Protein AF-A0AAE3G3N9-F1 (afdb_monomer)

Secondary structure (DSSP, 8-state):
------------THHHHHHHHHHHHT---------SSHHHHHHHHHHHHHHHHHHHHHHHHHHHHHHHHHHHHHHHH-SSHHHHHHHHHHHHHHHHHHHHHHTS--HHHHHHHHHHHTTT---HHHHHHHHHHHHHHHHHHHSGGGHHHHHHHHHHHHHIIIIISS-HHHHHHHHHHHHHHHHHHHHTS--HHHHHHHHHHHHTT------------------------

Foldseek 3Di:
DDDDPPPPPCPDPVVVVVVVLLVVLPPDPPDDQDDPDLLSSLVSLLVVLVVLLVVLLVSQLVVLVVQLVVLVCQLPPPPDPLSVVSSVLSNVLSVVSNCVSVVDDRLSVVLVVQCVVCVVVDDPVRSVVSLVVSLVVLVVCLDPVVCVVLLVSLLVSLCCCCPVVVNNPVSVVSSVVSSVVSNSSSVSRRNSSNVSNVVVVVVVPDDPDDDPDPPDDDDDDDDDDDDDD

Sequence (229 aa):
MPGRVRCIRRWSLPARLLVAALALAAAPQSAGMEGTTLRGDFQAALERGERQARWWRGGWVTFHGANLALNVHQGTSSGSNADRFDGRVGAARSVIALAGVLATPSPYVDARALYNATEGEADTTALNSMAHSTAAVERARRAPRAQLAGLLVNAATGGLIGIIDDRPRDGAISFALGMAVNTVQTRTQPRSMSRLVDRSSTTVRVFPLYQPRLDSESAVHGVGIAMTW

Mean predicted aligned error: 12.87 Å

pLDDT: mean 74.57, std 18.28, range [30.86, 95.44]

Radius of gyration: 29.37 Å; Cα contacts (8 Å, |Δi|>4): 184; chains: 1; bounding box: 85×60×98 Å

Nearest PDB structures (foldseek):
  8d9p-assembly1_A  TM=4.192E-01  e=9.609E-02  synthetic construct
  6n63-assembly1_A-2  TM=3.630E-01  e=4.356E+00  Bacillus thermotolerans
  7zxy-assembly1_I  TM=2.025E-01  e=5.008E+00  Synechocystis sp. PCC 6803

Solvent-accessible surface area (backbone atoms only — not comparable to full-atom values): 13197 Å² total; per-residue (Å²): 133,86,81,80,78,75,77,77,77,71,77,57,69,65,66,62,52,50,54,54,53,52,59,67,73,60,65,81,83,80,70,82,86,89,37,99,42,73,65,46,38,48,51,52,24,44,53,51,25,45,54,41,40,51,52,48,48,52,51,50,45,52,53,26,50,52,48,23,54,55,16,48,49,34,35,71,70,46,95,46,72,66,49,22,49,54,10,48,55,43,24,55,52,22,51,54,52,34,49,54,60,68,76,53,78,61,64,44,57,59,51,47,54,56,48,54,74,43,73,72,66,63,48,74,66,56,51,49,51,53,38,51,55,42,18,49,53,46,50,53,63,56,33,73,76,55,46,48,64,54,49,52,55,24,48,51,53,12,46,49,39,18,66,76,65,75,30,51,72,58,7,52,49,51,23,52,52,41,50,50,51,50,50,50,57,45,70,63,50,54,51,36,38,40,53,50,54,55,46,60,62,52,64,75,73,70,81,92,81,80,79,84,83,81,80,87,73,89,78,89,75,84,89,79,90,82,89,81,137

Organism: NCBI:txid414046

Structure (mmCIF, N/CA/C/O backbone):
data_AF-A0AAE3G3N9-F1
#
_entry.id   AF-A0AAE3G3N9-F1
#
loop_
_atom_site.group_PDB
_atom_site.id
_atom_site.type_symbol
_atom_site.label_atom_id
_atom_site.label_alt_id
_atom_site.label_comp_id
_atom_site.label_asym_id
_atom_site.label_entity_id
_atom_site.label_seq_id
_atom_site.pdbx_PDB_ins_code
_atom_site.Cartn_x
_atom_site.Cartn_y
_atom_site.Cartn_z
_atom_site.occupancy
_atom_site.B_iso_or_equiv
_atom_site.auth_seq_id
_atom_site.auth_comp_id
_atom_site.auth_asym_id
_atom_site.auth_atom_id
_atom_site.pdbx_PDB_model_num
ATOM 1 N N . MET A 1 1 ? 42.123 -14.323 -36.055 1.00 39.16 1 MET A N 1
ATOM 2 C CA . MET A 1 1 ? 41.472 -14.820 -34.821 1.00 39.16 1 MET A CA 1
ATOM 3 C C . MET A 1 1 ? 40.740 -13.661 -34.158 1.00 39.16 1 MET A C 1
ATOM 5 O O . MET A 1 1 ? 41.420 -12.716 -33.778 1.00 39.16 1 MET A O 1
ATOM 9 N N . PRO A 1 2 ? 39.399 -13.654 -34.067 1.00 46.38 2 PRO A N 1
ATOM 10 C CA . PRO A 1 2 ? 38.689 -12.550 -33.438 1.00 46.38 2 PRO A CA 1
ATOM 11 C C . PRO A 1 2 ? 38.671 -12.729 -31.916 1.00 46.38 2 PRO A C 1
ATOM 13 O O . PRO A 1 2 ? 38.361 -13.803 -31.391 1.00 46.38 2 PRO A O 1
ATOM 16 N N . GLY A 1 3 ? 39.056 -11.661 -31.218 1.00 39.97 3 GLY A N 1
ATOM 17 C CA . GLY A 1 3 ? 39.117 -11.586 -29.766 1.00 39.97 3 GLY A CA 1
ATOM 18 C C . GLY A 1 3 ? 37.732 -11.720 -29.143 1.00 39.97 3 GLY A C 1
ATOM 19 O O . GLY A 1 3 ? 36.827 -10.934 -29.414 1.00 39.97 3 GLY A O 1
ATOM 20 N N . ARG A 1 4 ? 37.574 -12.720 -28.273 1.00 46.41 4 ARG A N 1
ATOM 21 C CA . ARG A 1 4 ? 36.404 -12.843 -27.402 1.00 46.41 4 ARG A CA 1
ATOM 22 C C . ARG A 1 4 ? 36.464 -11.719 -26.375 1.00 46.41 4 ARG A C 1
ATOM 24 O O . ARG A 1 4 ? 37.180 -11.829 -25.380 1.00 46.41 4 ARG A O 1
ATOM 31 N N . VAL A 1 5 ? 35.703 -10.653 -26.604 1.00 43.16 5 VAL A N 1
ATOM 32 C CA . VAL A 1 5 ? 35.405 -9.664 -25.569 1.00 43.16 5 VAL A CA 1
ATOM 33 C C . VAL A 1 5 ? 34.608 -10.395 -24.494 1.00 43.16 5 VAL A C 1
ATOM 35 O O . VAL A 1 5 ? 33.420 -10.674 -24.641 1.00 43.16 5 VAL A O 1
ATOM 38 N N . ARG A 1 6 ? 35.289 -10.790 -23.416 1.00 44.66 6 ARG A N 1
ATOM 39 C CA . ARG A 1 6 ? 34.625 -11.250 -22.200 1.00 44.66 6 ARG A CA 1
ATOM 40 C C . ARG A 1 6 ? 33.902 -10.036 -21.629 1.00 44.66 6 ARG A C 1
ATOM 42 O O . ARG A 1 6 ? 34.510 -9.234 -20.926 1.00 44.66 6 ARG A O 1
ATOM 49 N N . CYS A 1 7 ? 32.610 -9.904 -21.925 1.00 39.41 7 CYS A N 1
ATOM 50 C CA . CYS A 1 7 ? 31.707 -9.083 -21.132 1.00 39.41 7 CYS A CA 1
ATOM 51 C C . CYS A 1 7 ? 31.737 -9.641 -19.707 1.00 39.41 7 CYS A C 1
ATOM 53 O O . CYS A 1 7 ? 31.033 -10.596 -19.373 1.00 39.41 7 CYS A O 1
ATOM 55 N N . ILE A 1 8 ? 32.620 -9.084 -18.875 1.00 41.81 8 ILE A N 1
ATOM 56 C CA . ILE A 1 8 ? 32.600 -9.271 -17.431 1.00 41.81 8 ILE A CA 1
ATOM 57 C C . ILE A 1 8 ? 31.263 -8.701 -16.987 1.00 41.81 8 ILE A C 1
ATOM 59 O O . ILE A 1 8 ? 31.064 -7.495 -16.868 1.00 41.81 8 ILE A O 1
ATOM 63 N N . ARG A 1 9 ? 30.330 -9.632 -16.836 1.00 49.88 9 ARG A N 1
ATOM 64 C CA . ARG A 1 9 ? 28.970 -9.485 -16.360 1.00 49.88 9 ARG A CA 1
ATOM 65 C C . ARG A 1 9 ? 29.033 -8.846 -14.980 1.00 49.88 9 ARG A C 1
ATOM 67 O O . ARG A 1 9 ? 29.112 -9.538 -13.969 1.00 49.88 9 ARG A O 1
ATOM 74 N N . ARG A 1 10 ? 29.077 -7.515 -14.933 1.00 46.81 10 ARG A N 1
ATOM 75 C CA . ARG A 1 10 ? 28.883 -6.748 -13.708 1.00 46.81 10 ARG A CA 1
ATOM 76 C C . ARG A 1 10 ? 27.423 -6.947 -13.336 1.00 46.81 10 ARG A C 1
ATOM 78 O O . ARG A 1 10 ? 26.555 -6.232 -13.814 1.00 46.81 10 ARG A O 1
ATOM 85 N N . TRP A 1 11 ? 27.157 -7.971 -12.529 1.00 43.62 11 TRP A N 1
ATOM 86 C CA . TRP A 1 11 ? 25.936 -8.047 -11.739 1.00 43.62 11 TRP A CA 1
ATOM 87 C C . TRP A 1 11 ? 25.922 -6.766 -10.920 1.00 43.62 11 TRP A C 1
ATOM 89 O O . TRP A 1 11 ? 26.698 -6.613 -9.973 1.00 43.62 11 TRP A O 1
ATOM 99 N N . SER A 1 12 ? 25.170 -5.789 -11.405 1.00 46.31 12 SER A N 1
ATOM 100 C CA . SER A 1 12 ? 25.186 -4.453 -10.865 1.00 46.31 12 SER A CA 1
ATOM 101 C C . SER A 1 12 ? 24.726 -4.530 -9.407 1.00 46.31 12 SER A C 1
ATOM 103 O O . SER A 1 12 ? 23.865 -5.322 -9.013 1.00 46.31 12 SER A O 1
ATOM 105 N N . LEU A 1 13 ? 25.356 -3.696 -8.590 1.00 49.47 13 LEU A N 1
ATOM 106 C CA . LEU A 1 13 ? 25.052 -3.389 -7.194 1.00 49.47 13 LEU A CA 1
ATOM 107 C C . LEU A 1 13 ? 23.565 -3.490 -6.740 1.00 49.47 13 LEU A C 1
ATOM 109 O O . LEU A 1 13 ? 23.370 -3.884 -5.586 1.00 49.47 13 LEU A O 1
ATOM 113 N N . PRO A 1 14 ? 22.516 -3.236 -7.564 1.00 53.28 14 PRO A N 1
ATOM 114 C CA . PRO A 1 14 ? 21.107 -3.494 -7.237 1.00 53.28 14 PRO A CA 1
ATOM 115 C C . PRO A 1 14 ? 20.798 -4.853 -6.603 1.00 53.28 14 PRO A C 1
ATOM 117 O O . PRO A 1 14 ? 20.022 -4.897 -5.653 1.00 53.28 14 PRO A O 1
ATOM 120 N N . ALA A 1 15 ? 21.407 -5.957 -7.052 1.00 50.91 15 ALA A N 1
ATOM 121 C CA . ALA A 1 15 ? 21.076 -7.281 -6.507 1.00 50.91 15 ALA A CA 1
ATOM 122 C C . ALA A 1 15 ? 21.494 -7.444 -5.031 1.00 50.91 15 ALA A C 1
ATOM 124 O O . ALA A 1 15 ? 20.810 -8.108 -4.256 1.00 50.91 15 ALA A O 1
ATOM 125 N N . ARG A 1 16 ? 22.601 -6.809 -4.623 1.00 51.91 16 ARG A N 1
ATOM 126 C CA . ARG A 1 16 ? 23.124 -6.881 -3.247 1.00 51.91 16 ARG A CA 1
ATOM 127 C C . ARG A 1 16 ? 22.363 -5.952 -2.299 1.00 51.91 16 ARG A C 1
ATOM 129 O O . ARG A 1 16 ? 22.091 -6.332 -1.164 1.00 51.91 16 ARG A O 1
ATOM 136 N N . LEU A 1 17 ? 21.954 -4.779 -2.785 1.00 55.66 17 LEU A N 1
ATOM 137 C CA . LEU A 1 17 ? 21.102 -3.850 -2.036 1.00 55.66 17 LEU A CA 1
ATOM 138 C C . LEU A 1 17 ? 19.687 -4.405 -1.832 1.00 55.66 17 LEU A C 1
ATOM 140 O O . LEU A 1 17 ? 19.106 -4.221 -0.767 1.00 55.66 17 LEU A O 1
ATOM 144 N N . LEU A 1 18 ? 19.164 -5.145 -2.814 1.00 61.06 18 LEU A N 1
ATOM 145 C CA . LEU A 1 18 ? 17.873 -5.820 -2.716 1.00 61.06 18 LEU A CA 1
ATOM 146 C C . LEU A 1 18 ? 17.848 -6.853 -1.579 1.00 61.06 18 LEU A C 1
ATOM 148 O O . LEU A 1 18 ? 16.906 -6.869 -0.794 1.00 61.06 18 LEU A O 1
ATOM 152 N N . VAL A 1 19 ? 18.899 -7.671 -1.449 1.00 60.53 19 VAL A N 1
ATOM 153 C CA . VAL A 1 19 ? 19.025 -8.667 -0.367 1.00 60.53 19 VAL A CA 1
ATOM 154 C C . VAL A 1 19 ? 19.165 -7.993 1.004 1.00 60.53 19 VAL A C 1
ATOM 156 O O . VAL A 1 19 ? 18.529 -8.428 1.961 1.00 60.53 19 VAL A O 1
ATOM 159 N N . ALA A 1 20 ? 19.927 -6.899 1.100 1.00 57.25 20 ALA A N 1
ATOM 160 C CA . ALA A 1 20 ? 20.088 -6.158 2.354 1.00 57.25 20 ALA A CA 1
ATOM 161 C C . ALA A 1 20 ? 18.787 -5.454 2.796 1.00 57.25 20 ALA A C 1
ATOM 163 O O . ALA A 1 20 ? 18.421 -5.504 3.970 1.00 57.25 20 ALA A O 1
ATOM 164 N N . ALA A 1 21 ? 18.041 -4.862 1.857 1.00 59.81 21 ALA A N 1
ATOM 165 C CA . ALA A 1 21 ? 16.738 -4.248 2.127 1.00 59.81 21 ALA A CA 1
ATOM 166 C C . ALA A 1 21 ? 15.666 -5.292 2.499 1.00 59.81 21 ALA A C 1
ATOM 168 O O . ALA A 1 21 ? 14.849 -5.055 3.390 1.00 59.81 21 ALA A O 1
ATOM 169 N N . LEU A 1 22 ? 15.703 -6.471 1.865 1.00 60.34 22 LEU A N 1
ATOM 170 C CA . LEU A 1 22 ? 14.844 -7.611 2.199 1.00 60.34 22 LEU A CA 1
ATOM 171 C C . LEU A 1 22 ? 15.097 -8.141 3.615 1.00 60.34 22 LEU A C 1
ATOM 173 O O . LEU A 1 22 ? 14.141 -8.471 4.316 1.00 60.34 22 LEU A O 1
ATOM 177 N N . ALA A 1 23 ? 16.359 -8.189 4.048 1.00 56.88 23 ALA A N 1
ATOM 178 C CA . ALA A 1 23 ? 16.727 -8.643 5.387 1.00 56.88 23 ALA A CA 1
ATOM 179 C C . ALA A 1 23 ? 16.249 -7.679 6.489 1.00 56.88 23 ALA A C 1
ATOM 181 O O . ALA A 1 23 ? 15.804 -8.127 7.544 1.00 56.88 23 ALA A O 1
ATOM 182 N N . LEU A 1 24 ? 16.263 -6.364 6.234 1.00 54.03 24 LEU A N 1
ATOM 183 C CA . LEU A 1 24 ? 15.842 -5.358 7.216 1.00 54.03 24 LEU A CA 1
ATOM 184 C C . LEU A 1 24 ? 14.312 -5.265 7.369 1.00 54.03 24 LEU A C 1
ATOM 186 O O . LEU A 1 24 ? 13.809 -5.005 8.460 1.00 54.03 24 LEU A O 1
ATOM 190 N N . ALA A 1 25 ? 13.558 -5.523 6.296 1.00 54.28 25 ALA A N 1
ATOM 191 C CA . ALA A 1 25 ? 12.092 -5.514 6.314 1.00 54.28 25 ALA A CA 1
ATOM 192 C C . ALA A 1 25 ? 11.467 -6.776 6.948 1.00 54.28 25 ALA A C 1
ATOM 194 O O . ALA A 1 25 ? 10.272 -6.788 7.250 1.00 54.28 25 ALA A O 1
ATOM 195 N N . ALA A 1 26 ? 12.255 -7.839 7.139 1.00 49.25 26 ALA A N 1
ATOM 196 C CA . ALA A 1 26 ? 11.791 -9.134 7.634 1.00 49.25 26 ALA A CA 1
ATOM 197 C C . ALA A 1 26 ? 11.875 -9.301 9.161 1.00 49.25 26 ALA A C 1
ATOM 199 O O . ALA A 1 26 ? 11.481 -10.356 9.659 1.00 49.25 26 ALA A O 1
ATOM 200 N N . ALA A 1 27 ? 12.355 -8.299 9.910 1.00 46.72 27 ALA A N 1
ATOM 201 C CA . ALA A 1 27 ? 12.444 -8.395 11.365 1.00 46.72 27 ALA A CA 1
ATOM 202 C C . ALA A 1 27 ? 11.047 -8.664 11.972 1.00 46.72 27 ALA A C 1
ATOM 204 O O . ALA A 1 27 ? 10.140 -7.831 11.839 1.00 46.72 27 ALA A O 1
ATOM 205 N N . PRO A 1 28 ? 10.831 -9.825 12.621 1.00 44.81 28 PRO A N 1
ATOM 206 C CA . PRO A 1 28 ? 9.549 -10.146 13.216 1.00 44.81 28 PRO A CA 1
ATOM 207 C C . PRO A 1 28 ? 9.359 -9.264 14.448 1.00 44.81 28 PRO A C 1
ATOM 209 O O . PRO A 1 28 ? 9.928 -9.512 15.503 1.00 44.81 28 PRO A O 1
ATOM 212 N N . GLN A 1 29 ? 8.527 -8.230 14.335 1.00 53.66 29 GLN A N 1
ATOM 213 C CA . GLN A 1 29 ? 8.034 -7.516 15.512 1.00 53.66 29 GLN A CA 1
ATOM 214 C C . GLN A 1 29 ? 6.889 -8.322 16.130 1.00 53.66 29 GLN A C 1
ATOM 216 O O . GLN A 1 29 ? 5.706 -8.007 15.981 1.00 53.66 29 GLN A O 1
ATOM 221 N N . SER A 1 30 ? 7.245 -9.432 16.770 1.00 45.25 30 SER A N 1
ATOM 222 C CA . SER A 1 30 ? 6.368 -10.186 17.660 1.00 45.25 30 SER A CA 1
ATOM 223 C C . SER A 1 30 ? 6.312 -9.477 19.011 1.00 45.25 30 SER A C 1
ATOM 225 O O . SER A 1 30 ? 6.968 -9.879 19.961 1.00 45.25 30 SER A O 1
ATOM 227 N N . ALA A 1 31 ? 5.530 -8.402 19.086 1.00 50.41 31 ALA A N 1
ATOM 228 C CA . ALA A 1 31 ? 5.052 -7.889 20.364 1.00 50.41 31 ALA A CA 1
ATOM 229 C C . ALA A 1 31 ? 3.732 -8.602 20.689 1.00 50.41 31 ALA A C 1
ATOM 231 O O . ALA A 1 31 ? 2.781 -8.523 19.899 1.00 50.41 31 ALA A O 1
ATOM 232 N N . GLY A 1 32 ? 3.690 -9.319 21.815 1.00 51.28 32 GLY A N 1
ATOM 233 C CA . GLY A 1 32 ? 2.471 -9.924 22.351 1.00 51.28 32 GLY A CA 1
ATOM 234 C C . GLY A 1 32 ? 1.342 -8.893 22.444 1.00 51.28 32 GLY A C 1
ATOM 235 O O . GLY A 1 32 ? 1.583 -7.701 22.645 1.00 51.28 32 GLY A O 1
ATOM 236 N N . MET A 1 33 ? 0.102 -9.324 22.207 1.00 58.28 33 MET A N 1
ATOM 237 C CA . MET A 1 33 ? -1.053 -8.483 22.522 1.00 58.28 33 MET A CA 1
ATOM 238 C C . MET A 1 33 ? -1.421 -8.776 23.965 1.00 58.28 33 MET A C 1
ATOM 240 O O . MET A 1 33 ? -1.935 -9.854 24.235 1.00 58.28 33 MET A O 1
ATOM 244 N N . GLU A 1 34 ? -1.083 -7.859 24.860 1.00 56.41 34 GLU A N 1
ATOM 245 C CA . GLU A 1 34 ? -1.501 -7.899 26.257 1.00 56.41 34 GLU A CA 1
ATOM 246 C C . GLU A 1 34 ? -2.576 -6.832 26.451 1.00 56.41 34 GLU A C 1
ATOM 248 O O . GLU A 1 34 ? -2.290 -5.676 26.749 1.00 56.41 34 GLU A O 1
ATOM 253 N N . GLY A 1 35 ? -3.825 -7.212 26.199 1.00 58.88 35 GLY A N 1
ATOM 254 C CA . GLY A 1 35 ? -4.999 -6.510 26.686 1.00 58.88 35 GLY A CA 1
ATOM 255 C C . GLY A 1 35 ? -5.817 -7.483 27.526 1.00 58.88 35 GLY A C 1
ATOM 256 O O . GLY A 1 35 ? -6.150 -8.573 27.079 1.00 58.88 35 GLY A O 1
ATOM 257 N N . THR A 1 36 ? -6.153 -7.109 28.759 1.00 70.75 36 THR A N 1
ATOM 258 C CA . THR A 1 36 ? -7.095 -7.882 29.591 1.00 70.75 36 THR A CA 1
ATOM 259 C C . THR A 1 36 ? -8.554 -7.654 29.172 1.00 70.75 36 THR A C 1
ATOM 261 O O . THR A 1 36 ? -9.450 -8.347 29.643 1.00 70.75 36 THR A O 1
ATOM 264 N N . THR A 1 37 ? -8.806 -6.690 28.275 1.00 86.88 37 THR A N 1
ATOM 265 C CA . THR A 1 37 ? -10.135 -6.300 27.783 1.00 86.88 37 THR A CA 1
ATOM 266 C C . THR A 1 37 ? -10.142 -6.146 26.261 1.00 86.88 37 THR A C 1
ATOM 268 O O . THR A 1 37 ? -9.125 -5.786 25.665 1.00 86.88 37 THR A O 1
ATOM 271 N N . LEU A 1 38 ? -11.314 -6.323 25.631 1.00 88.12 38 LEU A N 1
ATOM 272 C CA . LEU A 1 38 ? -11.506 -6.117 24.185 1.00 88.12 38 LEU A CA 1
ATOM 273 C C . LEU A 1 38 ? -11.028 -4.732 23.722 1.00 88.12 38 LEU A C 1
ATOM 275 O O . LEU A 1 38 ? -10.402 -4.607 22.672 1.00 88.12 38 LEU A O 1
ATOM 279 N N . ARG A 1 39 ? -11.306 -3.688 24.513 1.00 91.75 39 ARG A N 1
ATOM 280 C CA . ARG A 1 39 ? -10.867 -2.319 24.220 1.00 91.75 39 ARG A CA 1
ATOM 281 C C . ARG A 1 39 ? -9.345 -2.206 24.236 1.00 91.75 39 ARG A C 1
ATOM 283 O O . ARG A 1 39 ? -8.783 -1.644 23.300 1.00 91.75 39 ARG A O 1
ATOM 290 N N . GLY A 1 40 ? -8.685 -2.762 25.253 1.00 91.50 40 GLY A N 1
ATOM 291 C CA . GLY A 1 40 ? -7.222 -2.774 25.335 1.00 91.50 40 GLY A CA 1
ATOM 292 C C . GLY A 1 40 ? -6.585 -3.536 24.170 1.00 91.50 40 GLY A C 1
ATOM 293 O O . GLY A 1 40 ? -5.664 -3.036 23.527 1.00 91.50 40 GLY A O 1
ATOM 294 N N . ASP A 1 41 ? -7.134 -4.700 23.826 1.00 91.44 41 ASP A N 1
ATOM 295 C CA . ASP A 1 41 ? -6.682 -5.497 22.684 1.00 91.44 41 ASP A CA 1
ATOM 296 C C . ASP A 1 41 ? -6.846 -4.759 21.347 1.00 91.44 41 ASP A C 1
ATOM 298 O O . ASP A 1 41 ? -5.929 -4.759 20.516 1.00 91.44 41 ASP A O 1
ATOM 302 N N . PHE A 1 42 ? -7.987 -4.091 21.153 1.00 92.81 42 PHE A N 1
ATOM 303 C C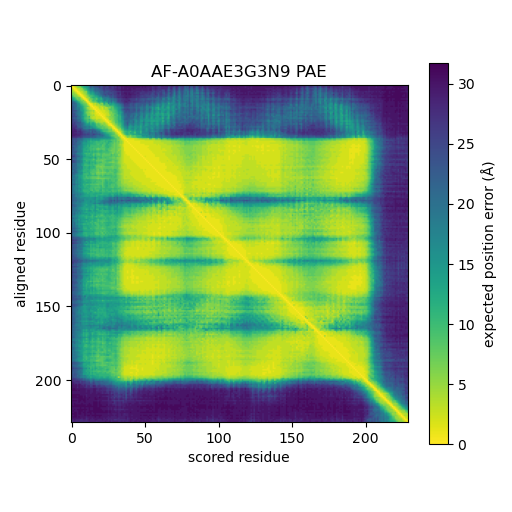A . PHE A 1 42 ? -8.254 -3.258 19.984 1.00 92.81 42 PHE A CA 1
ATOM 304 C C . PHE A 1 42 ? -7.269 -2.092 19.880 1.00 92.81 42 PHE A C 1
ATOM 306 O O . PHE A 1 42 ? -6.632 -1.925 18.839 1.00 92.81 42 PHE A O 1
ATOM 313 N N . GLN A 1 43 ? -7.089 -1.318 20.954 1.00 93.56 43 GLN A N 1
ATOM 314 C CA . GLN A 1 43 ? -6.150 -0.192 20.989 1.00 93.56 43 GLN A CA 1
ATOM 315 C C . GLN A 1 43 ? -4.719 -0.653 20.699 1.00 93.56 43 GLN A C 1
ATOM 317 O O . GLN A 1 43 ? -4.040 -0.081 19.846 1.00 93.56 43 GLN A O 1
ATOM 322 N N . ALA A 1 44 ? -4.282 -1.743 21.331 1.00 92.50 44 ALA A N 1
ATOM 323 C CA . ALA A 1 44 ? -2.957 -2.297 21.109 1.00 92.50 44 ALA A CA 1
ATOM 324 C C . ALA A 1 44 ? -2.781 -2.787 19.659 1.00 92.50 44 ALA A C 1
ATOM 326 O O . ALA A 1 44 ? -1.710 -2.626 19.062 1.00 92.50 44 ALA A O 1
ATOM 327 N N . ALA A 1 45 ? -3.812 -3.396 19.059 1.00 92.50 45 ALA A N 1
ATOM 328 C CA . ALA A 1 45 ? -3.795 -3.791 17.652 1.00 92.50 45 ALA A CA 1
ATOM 329 C C . ALA A 1 45 ? -3.738 -2.575 16.716 1.00 92.50 45 ALA A C 1
ATOM 331 O O . ALA A 1 45 ? -2.957 -2.590 15.761 1.00 92.50 45 ALA A O 1
ATOM 332 N N . LEU A 1 46 ? -4.501 -1.525 17.016 1.00 93.62 46 LEU A N 1
ATOM 333 C CA . LEU A 1 46 ? -4.532 -0.277 16.263 1.00 93.62 46 LEU A CA 1
ATOM 334 C C . LEU A 1 46 ? -3.162 0.411 16.281 1.00 93.62 46 LEU A C 1
ATOM 336 O O . LEU A 1 46 ? -2.584 0.656 15.225 1.00 93.62 46 LEU A O 1
ATOM 340 N N . GLU A 1 47 ? -2.576 0.607 17.460 1.00 93.50 47 GLU A N 1
ATOM 341 C CA . GLU A 1 47 ? -1.253 1.216 17.609 1.00 93.50 47 GLU A CA 1
ATOM 342 C C . GLU A 1 47 ? -0.140 0.419 16.920 1.00 93.50 47 GLU A C 1
ATOM 344 O O . GLU A 1 47 ? 0.720 0.983 16.233 1.00 93.50 47 GLU A O 1
ATOM 349 N N . ARG A 1 48 ? -0.135 -0.914 17.079 1.00 91.06 48 ARG A N 1
ATOM 350 C CA . ARG A 1 48 ? 0.812 -1.780 16.361 1.00 91.06 48 ARG A CA 1
ATOM 351 C C . ARG A 1 48 ? 0.626 -1.650 14.856 1.00 91.06 48 ARG A C 1
ATOM 353 O O . ARG A 1 48 ? 1.613 -1.569 14.130 1.00 91.06 48 ARG A O 1
ATOM 360 N N . GLY A 1 49 ? -0.624 -1.635 14.398 1.00 91.62 49 GLY A N 1
ATOM 361 C CA . GLY A 1 49 ? -0.991 -1.427 13.003 1.00 91.62 49 GLY A CA 1
ATOM 362 C C . GLY A 1 49 ? -0.440 -0.119 12.444 1.00 91.62 49 GLY A C 1
ATOM 363 O O . GLY A 1 49 ? 0.253 -0.133 11.429 1.00 91.62 49 GLY A O 1
ATOM 364 N N . GLU A 1 50 ? -0.655 0.998 13.138 1.00 92.94 50 GLU A N 1
ATOM 365 C CA . GLU A 1 50 ? -0.152 2.323 12.756 1.00 92.94 50 GLU A CA 1
ATOM 366 C C . GLU A 1 50 ? 1.376 2.374 12.702 1.00 92.94 50 GLU A C 1
ATOM 368 O O . GLU A 1 50 ? 1.954 2.880 11.735 1.00 92.94 50 GLU A O 1
ATOM 373 N N . ARG A 1 51 ? 2.056 1.840 13.727 1.00 91.81 51 ARG A N 1
ATOM 374 C CA . ARG A 1 51 ? 3.524 1.758 13.741 1.00 91.81 51 ARG A CA 1
ATOM 375 C C . ARG A 1 51 ? 4.031 0.922 12.571 1.00 91.81 51 ARG A C 1
ATOM 377 O O . ARG A 1 51 ? 4.905 1.377 11.835 1.00 91.81 51 ARG A O 1
ATOM 384 N N . GLN A 1 52 ? 3.460 -0.262 12.360 1.00 89.88 52 GLN A N 1
ATOM 385 C CA . GLN A 1 52 ? 3.861 -1.142 11.268 1.00 89.88 52 GLN A CA 1
ATOM 386 C C . GLN A 1 52 ? 3.578 -0.506 9.900 1.00 89.88 52 GLN A C 1
ATOM 388 O O . GLN A 1 52 ? 4.409 -0.612 9.006 1.00 89.88 52 GLN A O 1
ATOM 393 N N . ALA A 1 53 ? 2.453 0.195 9.734 1.00 90.81 53 ALA A N 1
ATOM 394 C CA . ALA A 1 53 ? 2.106 0.886 8.494 1.00 90.81 53 ALA A CA 1
ATOM 395 C C . ALA A 1 53 ? 3.089 2.013 8.162 1.00 90.81 53 ALA A C 1
ATOM 397 O O . ALA A 1 53 ? 3.489 2.143 7.004 1.00 90.81 53 ALA A O 1
ATOM 398 N N . ARG A 1 54 ? 3.522 2.791 9.165 1.00 90.56 54 ARG A N 1
ATOM 399 C CA . ARG A 1 54 ? 4.545 3.833 8.986 1.00 90.56 54 ARG A CA 1
ATOM 400 C C . ARG A 1 54 ? 5.879 3.243 8.545 1.00 90.56 54 ARG A C 1
ATOM 402 O O . ARG A 1 54 ? 6.431 3.699 7.548 1.00 90.56 54 ARG A O 1
ATOM 409 N N . TRP A 1 55 ? 6.356 2.207 9.233 1.00 89.38 55 TRP A N 1
ATOM 410 C CA . TRP A 1 55 ? 7.606 1.535 8.871 1.00 89.38 55 TRP A CA 1
ATOM 411 C C . TRP A 1 55 ? 7.540 0.881 7.497 1.00 89.38 55 TRP A C 1
ATOM 413 O O . TRP A 1 55 ? 8.451 1.051 6.694 1.00 89.38 55 TRP A O 1
ATOM 423 N N . TRP A 1 56 ? 6.444 0.184 7.201 1.00 90.31 56 TRP A N 1
ATOM 424 C CA . TRP A 1 56 ? 6.225 -0.442 5.903 1.00 90.31 56 TRP A CA 1
ATOM 425 C C . TRP A 1 56 ? 6.238 0.602 4.781 1.00 90.31 56 TRP A C 1
ATOM 427 O O . TRP A 1 56 ? 6.994 0.460 3.823 1.00 90.31 56 TRP A O 1
ATOM 437 N N . ARG A 1 57 ? 5.469 1.693 4.918 1.00 90.56 57 ARG A N 1
ATOM 438 C CA . ARG A 1 57 ? 5.425 2.763 3.910 1.00 90.56 57 ARG A CA 1
ATOM 439 C C . ARG A 1 57 ? 6.789 3.428 3.753 1.00 90.56 57 ARG A C 1
ATOM 441 O O . ARG A 1 57 ? 7.252 3.565 2.628 1.00 90.56 57 ARG A O 1
ATOM 448 N N . GLY A 1 58 ? 7.432 3.807 4.858 1.00 89.81 58 GLY A N 1
ATOM 449 C CA . GLY A 1 58 ? 8.756 4.429 4.840 1.00 89.81 58 GLY A CA 1
ATOM 450 C C . GLY A 1 58 ? 9.803 3.536 4.175 1.00 89.81 58 GLY A C 1
ATOM 451 O O . GLY A 1 58 ? 10.544 4.000 3.317 1.00 89.81 58 GLY A O 1
ATOM 452 N N . GLY A 1 59 ? 9.805 2.238 4.489 1.00 88.31 59 GLY A N 1
ATOM 453 C CA . GLY A 1 59 ? 10.702 1.261 3.872 1.00 88.31 59 GLY A CA 1
ATOM 454 C C . GLY A 1 59 ? 10.521 1.168 2.356 1.00 88.31 59 GLY A C 1
ATOM 455 O O . GLY A 1 59 ? 11.497 1.274 1.614 1.00 88.31 59 GLY A O 1
ATOM 456 N N . TRP A 1 60 ? 9.278 1.037 1.882 1.00 89.19 60 TRP A N 1
ATOM 457 C CA . TRP A 1 60 ? 8.999 0.938 0.445 1.00 89.19 60 TRP A CA 1
ATOM 458 C C . TRP A 1 60 ? 9.220 2.254 -0.307 1.00 89.19 60 TRP A C 1
ATOM 460 O O . TRP A 1 60 ? 9.752 2.228 -1.415 1.00 89.19 60 TRP A O 1
ATOM 470 N N . VAL A 1 61 ? 8.893 3.404 0.293 1.00 91.69 61 VAL A N 1
ATOM 471 C CA . VAL A 1 61 ? 9.209 4.728 -0.271 1.00 91.69 61 VAL A CA 1
ATOM 472 C C . VAL A 1 61 ? 10.716 4.889 -0.440 1.00 91.69 61 VAL A C 1
ATOM 474 O O . VAL A 1 61 ? 11.170 5.215 -1.534 1.00 91.69 61 VAL A O 1
ATOM 477 N N . THR A 1 62 ? 11.497 4.604 0.603 1.00 89.62 62 THR A N 1
ATOM 478 C CA . THR A 1 62 ? 12.960 4.693 0.548 1.00 89.62 62 THR A CA 1
ATOM 479 C C . THR A 1 62 ? 13.534 3.740 -0.497 1.00 89.62 62 THR A C 1
ATOM 481 O O . THR A 1 62 ? 14.369 4.145 -1.303 1.00 89.62 62 THR A O 1
ATOM 484 N N . PHE A 1 63 ? 13.053 2.495 -0.547 1.00 87.88 63 PHE A N 1
ATOM 485 C CA . PHE A 1 63 ? 13.495 1.510 -1.534 1.00 87.88 63 PHE A CA 1
ATOM 486 C C . PHE A 1 63 ? 13.216 1.961 -2.976 1.00 87.88 63 PHE A C 1
ATOM 488 O O . PHE A 1 63 ? 14.113 1.923 -3.823 1.00 87.88 63 PHE A O 1
ATOM 495 N N . HIS A 1 64 ? 11.994 2.402 -3.285 1.00 87.31 64 HIS A N 1
ATOM 496 C CA . HIS A 1 64 ? 11.654 2.852 -4.637 1.00 87.31 64 HIS A CA 1
ATOM 497 C C . HIS A 1 64 ? 12.311 4.191 -4.990 1.00 87.31 64 HIS A C 1
ATOM 499 O O . HIS A 1 64 ? 12.747 4.358 -6.127 1.00 87.31 64 HIS A O 1
ATOM 505 N N . GLY A 1 65 ? 12.461 5.104 -4.028 1.00 88.44 65 GLY A N 1
ATOM 506 C CA . GLY A 1 65 ? 13.173 6.370 -4.206 1.00 88.44 65 GLY A CA 1
ATOM 507 C C . GLY A 1 65 ? 14.657 6.172 -4.518 1.00 88.44 65 GLY A C 1
ATOM 508 O O . GLY A 1 65 ? 15.170 6.755 -5.472 1.00 88.44 65 GLY A O 1
ATOM 509 N N . ALA A 1 66 ? 15.336 5.279 -3.792 1.00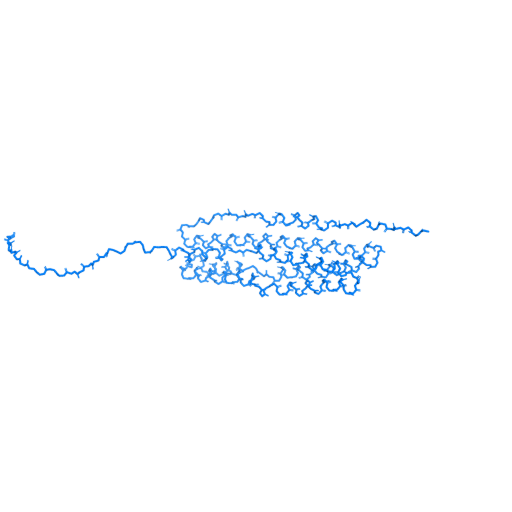 87.38 66 ALA A N 1
ATOM 510 C CA . ALA A 1 66 ? 16.726 4.928 -4.074 1.00 87.38 66 ALA A CA 1
ATOM 511 C C . ALA A 1 66 ? 16.880 4.287 -5.464 1.00 87.38 66 ALA A C 1
ATOM 513 O O . ALA A 1 66 ? 17.760 4.675 -6.233 1.00 87.38 66 ALA A O 1
ATOM 514 N N . ASN A 1 67 ? 15.991 3.352 -5.825 1.00 84.69 67 ASN A N 1
ATOM 515 C CA . ASN A 1 67 ? 15.989 2.755 -7.163 1.00 84.69 67 ASN A CA 1
ATOM 516 C C . ASN A 1 67 ? 15.726 3.793 -8.261 1.00 84.69 67 ASN A C 1
ATOM 518 O O . ASN A 1 67 ? 16.358 3.739 -9.311 1.00 84.69 67 ASN A O 1
ATOM 522 N N . LEU A 1 68 ? 14.815 4.745 -8.039 1.00 87.62 68 LEU A N 1
ATOM 523 C CA . LEU A 1 68 ? 14.569 5.843 -8.974 1.00 87.62 68 LEU A CA 1
ATOM 524 C C . LEU A 1 68 ? 15.839 6.668 -9.206 1.00 87.62 68 LEU A C 1
ATOM 526 O O . LEU A 1 68 ? 16.224 6.860 -10.356 1.00 87.62 68 LEU A O 1
ATOM 530 N N . ALA A 1 69 ? 16.515 7.099 -8.137 1.00 85.62 69 ALA A N 1
ATOM 531 C CA . ALA A 1 69 ? 17.743 7.886 -8.238 1.00 85.62 69 ALA A CA 1
ATOM 532 C C . ALA A 1 69 ? 18.845 7.143 -9.015 1.00 85.62 69 ALA A C 1
ATOM 534 O O . ALA A 1 69 ? 19.458 7.708 -9.923 1.00 85.62 69 ALA A O 1
ATOM 535 N N . LEU A 1 70 ? 19.046 5.853 -8.719 1.00 84.25 70 LEU A N 1
ATOM 536 C CA . LEU A 1 70 ? 20.017 5.008 -9.425 1.00 84.25 70 LEU A CA 1
ATOM 537 C C . LEU A 1 70 ? 19.680 4.833 -10.912 1.00 84.25 70 LEU A C 1
ATOM 539 O O . LEU A 1 70 ? 20.583 4.835 -11.750 1.00 84.25 70 LEU A O 1
ATOM 543 N N . ASN A 1 71 ? 18.400 4.672 -11.245 1.00 80.75 71 ASN A N 1
ATOM 544 C CA . ASN A 1 71 ? 17.946 4.474 -12.620 1.00 80.75 71 ASN A CA 1
ATOM 545 C C . ASN A 1 71 ? 18.003 5.771 -13.440 1.00 80.75 71 ASN A C 1
ATOM 547 O O . ASN A 1 71 ? 18.427 5.743 -14.592 1.00 80.75 71 ASN A O 1
ATOM 551 N N . VAL A 1 72 ? 17.670 6.920 -12.840 1.00 84.75 72 VAL A N 1
ATOM 552 C CA . VAL A 1 72 ? 17.841 8.240 -13.472 1.00 84.75 72 VAL A CA 1
ATOM 553 C C . VAL A 1 72 ? 19.316 8.515 -13.755 1.00 84.75 72 VAL A C 1
ATOM 555 O O . VAL A 1 72 ? 19.647 8.928 -14.863 1.00 84.75 72 VAL A O 1
ATOM 558 N N . HIS A 1 73 ? 20.205 8.229 -12.798 1.00 82.69 73 HIS A N 1
ATOM 559 C CA . HIS A 1 73 ? 21.647 8.392 -12.991 1.00 82.69 73 HIS A CA 1
ATOM 560 C C . HIS A 1 73 ? 22.177 7.515 -14.136 1.00 82.69 73 HIS A C 1
ATOM 562 O O . HIS A 1 73 ? 22.892 7.995 -15.012 1.00 82.69 73 HIS A O 1
ATOM 568 N N . GLN A 1 74 ? 21.771 6.243 -14.192 1.00 77.44 74 GLN A N 1
ATOM 569 C CA . GLN A 1 74 ? 22.124 5.361 -15.311 1.00 77.44 74 GLN A CA 1
ATOM 570 C C . GLN A 1 74 ? 21.539 5.850 -16.644 1.00 77.44 74 GLN A C 1
ATOM 572 O O . GLN A 1 74 ? 22.225 5.812 -17.663 1.00 77.44 74 GLN A O 1
ATOM 577 N N . GLY A 1 75 ? 20.311 6.373 -16.638 1.00 75.69 75 GLY A N 1
ATOM 578 C CA . GLY A 1 75 ? 19.635 6.907 -17.820 1.00 75.69 75 GLY A CA 1
ATOM 579 C C . GLY A 1 75 ? 20.320 8.127 -18.449 1.00 75.69 75 GLY A C 1
ATOM 580 O O . GLY A 1 75 ? 20.174 8.357 -19.652 1.00 75.69 75 GLY A O 1
ATOM 581 N N . THR A 1 76 ? 21.065 8.908 -17.660 1.00 77.25 76 THR A N 1
ATOM 582 C CA . THR A 1 76 ? 21.723 10.145 -18.112 1.00 77.25 76 THR A CA 1
ATOM 583 C C . THR A 1 76 ? 23.230 9.995 -18.311 1.00 77.25 76 THR A C 1
ATOM 585 O O . THR A 1 76 ? 23.766 10.567 -19.261 1.00 77.25 76 THR A O 1
ATOM 588 N N . SER A 1 77 ? 23.913 9.219 -17.465 1.00 73.00 77 SER A N 1
ATOM 589 C CA . SER A 1 77 ? 25.383 9.159 -17.410 1.00 73.00 77 SER A CA 1
ATOM 590 C C . SER A 1 77 ? 26.014 7.960 -18.127 1.00 73.00 77 SER A C 1
ATOM 592 O O . SER A 1 77 ? 27.239 7.892 -18.218 1.00 73.00 77 SER A O 1
ATOM 594 N N . SER A 1 78 ? 25.233 7.000 -18.627 1.00 72.75 78 SER A N 1
ATOM 595 C CA . SER A 1 78 ? 25.796 5.794 -19.249 1.00 72.75 78 SER A CA 1
ATOM 596 C C . SER A 1 78 ? 26.300 6.026 -20.680 1.00 72.75 78 SER A C 1
ATOM 598 O O . SER A 1 78 ? 25.710 6.759 -21.471 1.00 72.75 78 SER A O 1
ATOM 600 N N . GLY A 1 79 ? 27.426 5.391 -21.023 1.00 66.88 79 GLY A N 1
ATOM 601 C CA . GLY A 1 79 ? 28.077 5.533 -22.331 1.00 66.88 79 GLY A CA 1
ATOM 602 C C . GLY A 1 79 ? 27.390 4.773 -23.471 1.00 66.88 79 GLY A C 1
ATOM 603 O O . GLY A 1 79 ? 27.630 5.097 -24.630 1.00 66.88 79 GLY A O 1
ATOM 604 N N . SER A 1 80 ? 26.521 3.801 -23.166 1.00 75.38 80 SER A N 1
ATOM 605 C CA . SER A 1 80 ? 25.834 2.961 -24.157 1.00 75.38 80 SER A CA 1
ATOM 606 C C . SER A 1 80 ? 24.342 3.303 -24.266 1.00 75.38 80 SER A C 1
ATOM 608 O O . SER A 1 80 ? 23.712 3.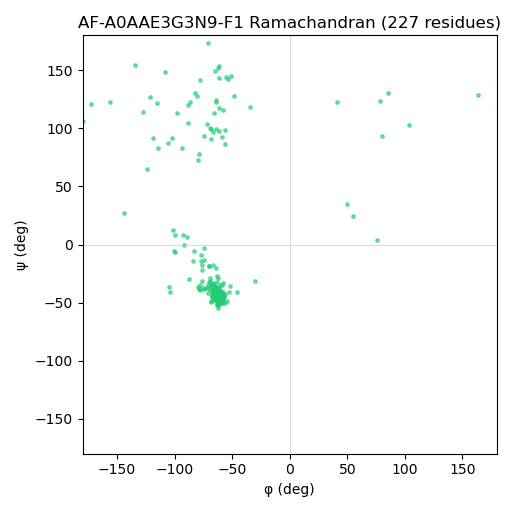702 -23.288 1.00 75.38 80 SER A O 1
ATOM 610 N N . ASN A 1 81 ? 23.752 3.151 -25.457 1.00 74.44 81 ASN A N 1
ATOM 611 C CA . ASN A 1 81 ? 22.313 3.381 -25.650 1.00 74.44 81 ASN A CA 1
ATOM 612 C C . ASN A 1 81 ? 21.445 2.364 -24.888 1.00 74.44 81 ASN A C 1
ATOM 614 O O . ASN A 1 81 ? 20.388 2.743 -24.385 1.00 74.44 81 ASN A O 1
ATOM 618 N N . ALA A 1 82 ? 21.908 1.117 -24.759 1.00 69.19 82 ALA A N 1
ATOM 619 C CA . ALA A 1 82 ? 21.213 0.064 -24.018 1.00 69.19 82 ALA A CA 1
ATOM 620 C C . ALA A 1 82 ? 21.092 0.406 -22.521 1.00 69.19 82 ALA A C 1
ATOM 622 O O . ALA A 1 82 ? 20.000 0.373 -21.960 1.00 69.19 82 ALA A O 1
ATOM 623 N N . ASP A 1 83 ? 22.180 0.862 -21.890 1.00 72.44 83 ASP A N 1
ATOM 624 C CA . ASP A 1 83 ? 22.165 1.239 -20.469 1.00 72.44 83 ASP A CA 1
ATOM 625 C C . ASP A 1 83 ? 21.269 2.465 -20.204 1.00 72.44 83 ASP A C 1
ATOM 627 O O . ASP A 1 83 ? 20.592 2.546 -19.173 1.00 72.44 83 ASP A O 1
ATOM 631 N N . ARG A 1 84 ? 21.218 3.425 -21.143 1.00 77.75 84 ARG A N 1
ATOM 632 C CA . ARG A 1 84 ? 20.311 4.582 -21.039 1.00 77.75 84 ARG A CA 1
ATOM 633 C C . ARG A 1 84 ? 18.850 4.156 -21.139 1.00 77.75 84 ARG A C 1
ATOM 635 O O . ARG A 1 84 ? 18.009 4.709 -20.425 1.00 77.75 84 ARG A O 1
ATOM 642 N N . PHE A 1 85 ? 18.543 3.209 -22.026 1.00 73.88 85 PHE A N 1
ATOM 643 C CA . PHE A 1 85 ? 17.200 2.656 -22.179 1.00 73.88 85 PHE A CA 1
ATOM 644 C C . PHE A 1 85 ? 16.758 1.930 -20.903 1.00 73.88 85 PHE A C 1
ATOM 646 O O . PHE A 1 85 ? 15.732 2.300 -20.327 1.00 73.88 85 PHE A O 1
ATOM 653 N N . ASP A 1 86 ? 17.581 1.009 -20.391 1.00 72.69 86 ASP A N 1
ATOM 654 C CA . ASP A 1 86 ? 17.327 0.284 -19.140 1.00 72.69 86 ASP A CA 1
ATOM 655 C C . ASP A 1 86 ? 17.108 1.250 -17.960 1.00 72.69 86 ASP A C 1
ATOM 657 O O . ASP A 1 86 ? 16.159 1.095 -17.183 1.00 72.69 86 ASP A O 1
ATOM 661 N N . GLY A 1 87 ? 17.920 2.310 -17.866 1.00 75.31 87 GLY A N 1
ATOM 662 C CA . GLY A 1 87 ? 17.767 3.358 -16.855 1.00 75.31 87 GLY A CA 1
ATOM 663 C C . GLY A 1 87 ? 16.426 4.099 -16.936 1.00 75.31 87 GLY A C 1
ATOM 664 O O . GLY A 1 87 ? 15.767 4.307 -15.917 1.00 75.31 87 GLY A O 1
ATOM 665 N N . ARG A 1 88 ? 15.955 4.458 -18.137 1.00 79.19 88 ARG A N 1
ATOM 666 C CA . ARG A 1 88 ? 14.657 5.144 -18.320 1.00 79.19 88 ARG A CA 1
ATOM 667 C C . ARG A 1 88 ? 13.475 4.247 -17.961 1.00 79.19 88 ARG A C 1
ATOM 669 O O . ARG A 1 88 ? 12.569 4.683 -17.250 1.00 79.19 88 ARG A O 1
ATOM 676 N N . VAL A 1 89 ? 13.502 2.993 -18.410 1.00 78.62 89 VAL A N 1
ATOM 677 C CA . VAL A 1 89 ? 12.468 1.993 -18.098 1.00 78.62 89 VAL A CA 1
ATOM 678 C C . VAL A 1 89 ? 12.421 1.728 -16.593 1.00 78.62 89 VAL A C 1
ATOM 680 O O . VAL A 1 89 ? 11.351 1.745 -15.978 1.00 78.62 89 VAL A O 1
ATOM 683 N N . GLY A 1 90 ? 13.592 1.557 -15.976 1.00 79.12 90 GLY A N 1
ATOM 684 C CA . GLY A 1 90 ? 13.725 1.401 -14.534 1.00 79.12 90 GLY A CA 1
ATOM 685 C C . GLY A 1 90 ? 13.208 2.614 -13.756 1.00 79.12 90 GLY A C 1
ATOM 686 O O . GLY A 1 90 ? 12.556 2.442 -12.726 1.00 79.12 90 GLY A O 1
ATOM 687 N N . ALA A 1 91 ? 13.455 3.836 -14.236 1.00 82.06 91 ALA A N 1
ATOM 688 C CA . ALA A 1 91 ? 12.964 5.058 -13.602 1.00 82.06 91 ALA A CA 1
ATOM 689 C C . ALA A 1 91 ? 11.430 5.141 -13.652 1.00 82.06 91 ALA A C 1
ATOM 691 O O . ALA A 1 91 ? 10.800 5.345 -12.613 1.00 82.06 91 ALA A O 1
ATOM 692 N N . ALA A 1 92 ? 10.820 4.896 -14.817 1.00 84.19 92 ALA A N 1
ATOM 693 C CA . ALA A 1 92 ? 9.363 4.880 -14.965 1.00 84.19 92 ALA A CA 1
ATOM 694 C C . ALA A 1 92 ? 8.705 3.863 -14.018 1.00 84.19 92 ALA A C 1
ATOM 696 O O . ALA A 1 92 ? 7.743 4.179 -13.315 1.00 84.19 92 ALA A O 1
ATOM 697 N N . ARG A 1 93 ? 9.277 2.658 -13.919 1.00 83.75 93 ARG A N 1
ATOM 698 C CA . ARG A 1 93 ? 8.811 1.625 -12.987 1.00 83.75 93 ARG A CA 1
ATOM 699 C C . ARG A 1 93 ? 8.911 2.058 -11.526 1.00 83.75 93 ARG A C 1
ATOM 701 O O . ARG A 1 93 ? 7.969 1.834 -10.768 1.00 83.75 93 ARG A O 1
ATOM 708 N N . SER A 1 94 ? 10.022 2.677 -11.126 1.00 83.88 94 SER A N 1
ATOM 709 C CA . SER A 1 94 ? 10.187 3.183 -9.760 1.00 83.88 94 SER A CA 1
ATOM 710 C C . SER A 1 94 ? 9.179 4.284 -9.430 1.00 83.88 94 SER A C 1
ATOM 712 O O . SER A 1 94 ? 8.649 4.283 -8.323 1.00 83.88 94 SER A O 1
ATOM 714 N N . VAL A 1 95 ? 8.860 5.176 -10.378 1.00 87.69 95 VAL A N 1
ATOM 715 C CA . VAL A 1 95 ? 7.818 6.205 -10.202 1.00 87.69 95 VAL A CA 1
ATOM 716 C C . VAL A 1 95 ? 6.448 5.567 -9.989 1.00 87.69 95 VAL A C 1
ATOM 718 O O . VAL A 1 95 ? 5.766 5.917 -9.029 1.00 87.69 95 VAL A O 1
ATOM 721 N N . ILE A 1 96 ? 6.056 4.602 -10.827 1.00 87.69 96 ILE A N 1
ATOM 722 C CA . ILE A 1 96 ? 4.767 3.901 -10.694 1.00 87.69 96 ILE A CA 1
ATOM 723 C C . ILE A 1 96 ? 4.677 3.180 -9.344 1.00 87.69 96 ILE A C 1
ATOM 725 O O . ILE A 1 96 ? 3.670 3.289 -8.645 1.00 87.69 96 ILE A O 1
ATOM 729 N N . ALA A 1 97 ? 5.734 2.466 -8.952 1.00 85.81 97 ALA A N 1
ATOM 730 C CA . ALA A 1 97 ? 5.764 1.753 -7.680 1.00 85.81 97 ALA A CA 1
ATOM 731 C C . ALA A 1 97 ? 5.687 2.713 -6.481 1.00 85.81 97 ALA A C 1
ATOM 733 O O . ALA A 1 97 ? 4.920 2.479 -5.545 1.00 85.81 97 ALA A O 1
ATOM 734 N N . LEU A 1 98 ? 6.426 3.825 -6.532 1.00 88.12 98 LEU A N 1
ATOM 735 C CA . LEU A 1 98 ? 6.392 4.862 -5.506 1.00 88.12 98 LEU A CA 1
ATOM 736 C C . LEU A 1 98 ? 5.003 5.509 -5.407 1.00 88.12 98 LEU A C 1
ATOM 738 O O . LEU A 1 98 ? 4.467 5.634 -4.306 1.00 88.12 98 LEU A O 1
ATOM 742 N N . ALA A 1 99 ? 4.391 5.849 -6.543 1.00 87.56 99 ALA A N 1
ATOM 743 C CA . ALA A 1 99 ? 3.031 6.374 -6.599 1.00 87.56 99 ALA A CA 1
ATOM 744 C C . ALA A 1 99 ? 2.028 5.390 -5.981 1.00 87.56 99 ALA A C 1
ATOM 746 O O . ALA A 1 99 ? 1.197 5.797 -5.175 1.00 87.56 99 ALA A O 1
ATOM 747 N N . GLY A 1 100 ? 2.153 4.090 -6.268 1.00 86.19 100 GLY A N 1
ATOM 748 C CA . GLY A 1 100 ? 1.316 3.054 -5.658 1.00 86.19 100 GLY A CA 1
ATOM 749 C C . GLY A 1 100 ? 1.427 3.004 -4.129 1.00 86.19 100 GLY A C 1
ATOM 750 O O . GLY A 1 100 ? 0.415 2.897 -3.434 1.00 86.19 100 GLY A O 1
ATOM 751 N N . VAL A 1 101 ? 2.639 3.138 -3.579 1.00 87.50 101 VAL A N 1
ATOM 752 C CA . VAL A 1 101 ? 2.862 3.171 -2.120 1.00 87.50 101 VAL A CA 1
ATOM 753 C C . VAL A 1 101 ? 2.252 4.421 -1.481 1.00 87.50 101 VAL A C 1
ATOM 755 O O . VAL A 1 101 ? 1.657 4.333 -0.402 1.00 87.50 101 VAL A O 1
ATOM 758 N N . LEU A 1 102 ? 2.384 5.577 -2.135 1.00 88.50 102 LEU A N 1
ATOM 759 C CA . LEU A 1 102 ? 1.896 6.863 -1.628 1.00 88.50 102 LEU A CA 1
ATOM 760 C C . LEU A 1 102 ? 0.374 7.008 -1.747 1.00 88.50 102 LEU A C 1
ATOM 762 O O . LEU A 1 102 ? -0.259 7.514 -0.824 1.00 88.50 102 LEU A O 1
ATOM 766 N N . ALA A 1 103 ? -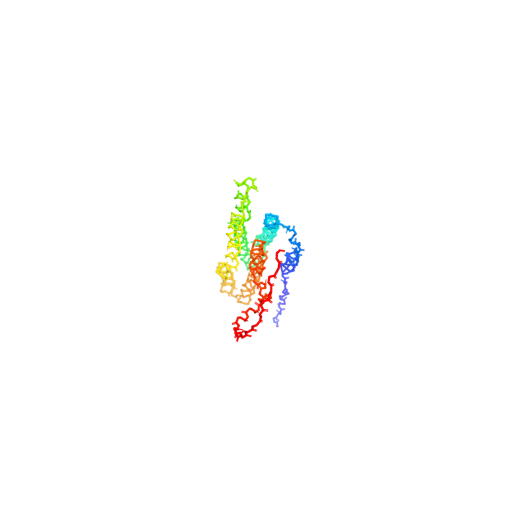0.222 6.500 -2.826 1.00 86.44 103 ALA A N 1
ATOM 767 C CA . ALA A 1 103 ? -1.663 6.540 -3.072 1.00 86.44 103 ALA A CA 1
ATOM 768 C C . ALA A 1 103 ? -2.465 5.549 -2.209 1.00 86.44 103 ALA A C 1
ATOM 770 O O . ALA A 1 103 ? -3.690 5.517 -2.281 1.00 86.44 103 ALA A O 1
ATOM 771 N N . THR A 1 104 ? -1.795 4.731 -1.391 1.00 79.00 104 THR A N 1
ATOM 772 C CA . THR A 1 104 ? -2.436 3.722 -0.545 1.00 79.00 104 THR A CA 1
ATOM 773 C C . THR A 1 104 ? -2.504 4.213 0.914 1.00 79.00 104 THR A C 1
ATOM 775 O O . THR A 1 104 ? -1.560 3.984 1.689 1.00 79.00 104 THR A O 1
ATOM 778 N N . PRO A 1 105 ? -3.594 4.890 1.342 1.00 77.88 105 PRO A N 1
ATOM 779 C CA . PRO A 1 105 ? -3.760 5.350 2.722 1.00 77.88 105 PRO A CA 1
ATOM 780 C C . PRO A 1 105 ? -3.765 4.174 3.707 1.00 77.88 105 PRO A C 1
ATOM 782 O O . PRO A 1 105 ? -4.061 3.034 3.345 1.00 77.88 105 PRO A O 1
ATOM 785 N N . SER A 1 106 ? -3.371 4.421 4.956 1.00 85.75 106 SER A N 1
ATOM 786 C CA . SER A 1 106 ? -3.282 3.366 5.975 1.00 85.75 106 SER A CA 1
ATOM 787 C C . SER A 1 106 ? -4.679 3.092 6.537 1.00 85.75 106 SER A C 1
ATOM 789 O O . SER A 1 106 ? -5.293 4.046 7.006 1.00 85.75 106 SER A O 1
ATOM 791 N N . PRO A 1 107 ? -5.162 1.834 6.574 1.00 88.56 107 PRO A N 1
ATOM 792 C CA . PRO A 1 107 ? -6.499 1.530 7.094 1.00 88.56 107 PRO A CA 1
ATOM 793 C C . PRO A 1 107 ? -6.631 1.863 8.588 1.00 88.56 107 PRO A C 1
ATOM 795 O O . PRO A 1 107 ? -7.729 2.060 9.091 1.00 88.56 107 PRO A O 1
ATOM 798 N N . TYR A 1 108 ? -5.506 1.965 9.302 1.00 91.38 108 TYR A N 1
ATOM 799 C CA . TYR A 1 108 ? -5.492 2.334 10.714 1.00 91.38 108 TYR A CA 1
ATOM 800 C C . TYR A 1 108 ? -5.713 3.824 10.962 1.00 91.38 108 TYR A C 1
ATOM 802 O O . TYR A 1 108 ? -6.121 4.177 12.057 1.00 91.38 108 TYR A O 1
ATOM 810 N N . VAL A 1 109 ? -5.457 4.693 9.976 1.00 90.06 109 VAL A N 1
ATOM 811 C CA . VAL A 1 109 ? -5.762 6.128 10.120 1.00 90.06 109 VAL A CA 1
ATOM 812 C C . VAL A 1 109 ? -7.275 6.316 10.171 1.00 90.06 109 VAL A C 1
ATOM 814 O O . VAL A 1 109 ? -7.774 6.989 11.068 1.00 90.06 109 VAL A O 1
ATOM 817 N N . ASP A 1 110 ? -7.996 5.637 9.281 1.00 90.19 110 ASP A N 1
ATOM 818 C CA . ASP A 1 110 ? -9.459 5.661 9.250 1.00 90.19 110 ASP A CA 1
ATOM 819 C C . ASP A 1 110 ? -10.039 5.024 10.523 1.00 90.19 110 ASP A C 1
ATOM 821 O O . ASP A 1 110 ? -10.899 5.606 11.181 1.00 90.19 110 ASP A O 1
ATOM 825 N N . ALA A 1 111 ? -9.508 3.866 10.936 1.00 91.69 111 ALA A N 1
ATOM 826 C CA . ALA A 1 111 ? -9.926 3.201 12.171 1.00 91.69 111 ALA A CA 1
ATOM 827 C C . ALA A 1 111 ? -9.665 4.056 13.425 1.00 91.69 111 ALA A C 1
ATOM 829 O O . ALA A 1 111 ? -10.484 4.071 14.343 1.00 91.69 111 ALA A O 1
ATOM 830 N N . ARG A 1 112 ? -8.548 4.794 13.467 1.00 93.56 112 ARG A N 1
ATOM 831 C CA . ARG A 1 112 ? -8.229 5.728 14.554 1.00 93.56 112 ARG A CA 1
ATOM 832 C C . ARG A 1 112 ? -9.173 6.916 14.572 1.00 93.56 112 ARG A C 1
ATOM 834 O O . ARG A 1 112 ? -9.618 7.296 15.648 1.00 93.56 112 ARG A O 1
ATOM 841 N N . ALA A 1 113 ? -9.482 7.485 13.410 1.00 92.62 113 ALA A N 1
ATOM 842 C CA . ALA A 1 113 ? -10.435 8.582 13.308 1.00 92.62 113 ALA A CA 1
ATOM 843 C C . ALA A 1 113 ? -11.816 8.158 13.831 1.00 92.62 113 ALA A C 1
ATOM 845 O O . ALA A 1 113 ? -12.395 8.865 14.651 1.00 92.62 113 ALA A O 1
ATOM 846 N N . LEU A 1 114 ? -12.289 6.969 13.441 1.00 91.81 114 LEU A N 1
ATOM 847 C CA . LEU A 1 114 ? -13.545 6.400 13.939 1.00 91.81 114 LEU A CA 1
ATOM 848 C C . LEU A 1 114 ? -13.516 6.157 15.451 1.00 91.81 114 LEU A C 1
ATOM 850 O O . LEU A 1 114 ? -14.453 6.536 16.143 1.00 91.81 114 LEU A O 1
ATOM 854 N N . TYR A 1 115 ? -12.438 5.572 15.976 1.00 93.31 115 TYR A N 1
ATOM 855 C CA . TYR A 1 115 ? -12.291 5.330 17.413 1.00 93.31 115 TYR A CA 1
ATOM 856 C C . TYR A 1 115 ? -12.245 6.633 18.230 1.00 93.31 115 TYR A C 1
ATOM 858 O O . TYR A 1 115 ? -12.847 6.730 19.295 1.00 93.31 115 TYR A O 1
ATOM 866 N N . ASN A 1 116 ? -11.553 7.659 17.734 1.00 94.06 116 ASN A N 1
ATOM 867 C CA . ASN A 1 116 ? -11.491 8.957 18.405 1.00 94.06 116 ASN A CA 1
ATOM 868 C C . ASN A 1 116 ? -12.837 9.692 18.355 1.00 94.06 116 ASN A C 1
ATOM 870 O O . ASN A 1 116 ? -13.161 10.411 19.293 1.00 94.06 116 ASN A O 1
ATOM 874 N N . ALA A 1 117 ? -13.630 9.493 17.297 1.00 94.00 117 ALA A N 1
ATOM 875 C CA . ALA A 1 117 ? -14.971 10.064 17.181 1.00 94.00 117 ALA A CA 1
ATOM 876 C C . ALA A 1 117 ? -15.963 9.494 18.208 1.00 94.00 117 ALA A C 1
ATOM 878 O O . ALA A 1 117 ? -16.989 10.114 18.458 1.00 94.00 117 ALA A O 1
ATOM 879 N N . THR A 1 118 ? -15.664 8.342 18.822 1.00 91.88 118 THR A N 1
ATOM 880 C CA . THR A 1 118 ? -16.440 7.825 19.959 1.00 91.88 118 THR A CA 1
ATOM 881 C C . THR A 1 118 ? -15.919 8.329 21.305 1.00 91.88 118 THR A C 1
ATOM 883 O O . THR A 1 118 ? -16.293 7.764 22.324 1.00 91.88 118 THR A O 1
ATOM 886 N N . GLU A 1 119 ? -14.951 9.251 21.322 1.00 89.62 119 GLU A N 1
ATOM 887 C CA . GLU A 1 119 ? -14.286 9.755 22.535 1.00 89.62 119 GLU A CA 1
ATOM 888 C C . GLU A 1 119 ? -13.678 8.643 23.418 1.00 89.62 119 GLU A C 1
ATOM 890 O O . GLU A 1 119 ? -13.482 8.788 24.619 1.00 89.62 119 GLU A O 1
ATOM 895 N N . GLY A 1 120 ? -13.350 7.492 22.816 1.00 79.56 120 GLY A N 1
ATOM 896 C CA . GLY A 1 120 ? -12.877 6.308 23.542 1.00 79.56 120 GLY A CA 1
ATOM 897 C C . GLY A 1 120 ? -13.960 5.525 24.298 1.00 79.56 120 GLY A C 1
ATOM 898 O O . GLY A 1 120 ? -13.650 4.516 24.937 1.00 79.56 120 GLY A O 1
ATOM 899 N N . GLU A 1 121 ? -15.224 5.923 24.172 1.00 88.88 121 GLU A N 1
ATOM 900 C CA . GLU A 1 121 ? -16.379 5.294 24.817 1.00 88.88 121 GLU A CA 1
ATOM 901 C C . GLU A 1 121 ? -17.062 4.221 23.959 1.00 88.88 121 GLU A C 1
ATOM 903 O O . GLU A 1 121 ? -18.090 3.682 24.358 1.00 88.88 121 GLU A O 1
ATOM 908 N N . ALA A 1 122 ? -16.475 3.846 22.814 1.00 90.25 122 ALA A N 1
ATOM 909 C CA . ALA A 1 122 ? -17.002 2.786 21.957 1.00 90.25 122 ALA A CA 1
ATOM 910 C C . ALA A 1 122 ? -17.348 1.527 22.769 1.00 90.25 122 ALA A C 1
ATOM 912 O O . ALA A 1 122 ? -16.511 0.995 23.519 1.00 90.25 122 ALA A O 1
ATOM 913 N N . ASP A 1 123 ? -18.580 1.054 22.594 1.00 92.69 123 ASP A N 1
ATOM 914 C CA . ASP A 1 123 ? -19.046 -0.200 23.164 1.00 92.69 123 ASP A CA 1
ATOM 915 C C . ASP A 1 123 ? -18.393 -1.405 22.460 1.00 92.69 123 ASP A C 1
ATOM 917 O O . ASP A 1 123 ? -17.647 -1.288 21.480 1.00 92.69 123 ASP A O 1
ATOM 921 N N . THR A 1 124 ? -18.642 -2.605 22.979 1.00 90.56 124 THR A N 1
ATOM 922 C CA . THR A 1 124 ? -18.047 -3.833 22.436 1.00 90.56 124 THR A CA 1
ATOM 923 C C . THR A 1 124 ? -18.493 -4.113 20.999 1.00 90.56 124 THR A C 1
ATOM 925 O O . THR A 1 124 ? -17.705 -4.634 20.205 1.00 90.56 124 THR A O 1
ATOM 928 N N . THR A 1 125 ? -19.721 -3.738 20.638 1.00 92.75 125 THR A N 1
ATOM 929 C CA . THR A 1 125 ? -20.282 -3.911 19.293 1.00 92.75 125 THR A CA 1
ATOM 930 C C . THR A 1 125 ? -19.579 -3.010 18.281 1.00 92.75 125 THR A C 1
ATOM 932 O O . THR A 1 125 ? -19.129 -3.486 17.235 1.00 92.75 125 THR A O 1
ATOM 935 N N . ALA A 1 126 ? -19.414 -1.727 18.602 1.00 92.56 126 ALA A N 1
ATOM 936 C CA . ALA A 1 126 ? -18.716 -0.750 17.782 1.00 92.56 126 ALA A CA 1
ATOM 937 C C . ALA A 1 126 ? -17.238 -1.121 17.617 1.00 92.56 126 ALA A C 1
ATOM 939 O O . ALA A 1 126 ? -16.732 -1.124 16.494 1.00 92.56 126 ALA A O 1
ATOM 940 N N . LEU A 1 127 ? -16.558 -1.514 18.701 1.00 93.38 127 LEU A N 1
ATOM 941 C CA . LEU A 1 127 ? -15.164 -1.972 18.650 1.00 93.38 127 LEU A CA 1
ATOM 942 C C . LEU A 1 127 ? -14.994 -3.198 17.746 1.00 93.38 127 LEU A C 1
ATOM 944 O O . LEU A 1 127 ? -14.095 -3.226 16.902 1.00 93.38 127 LEU A O 1
ATOM 948 N N . ASN A 1 128 ? -15.879 -4.191 17.869 1.00 92.31 128 ASN A N 1
ATOM 949 C CA . ASN A 1 128 ? -15.861 -5.363 16.996 1.00 92.31 128 ASN A CA 1
ATOM 950 C C . ASN A 1 128 ? -16.115 -4.978 15.535 1.00 92.31 128 ASN A C 1
ATOM 952 O O . ASN A 1 128 ? -15.382 -5.421 14.651 1.00 92.31 128 ASN A O 1
ATOM 956 N N . SER A 1 129 ? -17.098 -4.119 15.266 1.00 93.94 129 SER A N 1
ATOM 957 C CA . SER A 1 129 ? -17.392 -3.640 13.911 1.00 93.94 129 SER A CA 1
ATOM 958 C C . SER A 1 129 ? -16.182 -2.941 13.274 1.00 93.94 129 SER A C 1
ATOM 960 O O . SER A 1 129 ? -15.779 -3.284 12.157 1.00 93.94 129 SER A O 1
ATOM 962 N N . MET A 1 130 ? -15.524 -2.035 14.008 1.00 94.81 130 MET A N 1
ATOM 963 C CA . MET A 1 130 ? -14.291 -1.369 13.566 1.00 94.81 130 MET A CA 1
ATOM 964 C C . MET A 1 130 ? -13.150 -2.366 13.325 1.00 94.81 130 MET A C 1
ATOM 966 O O . MET A 1 130 ? -12.403 -2.237 12.349 1.00 94.81 130 MET A O 1
ATOM 970 N N . ALA A 1 131 ? -13.011 -3.381 14.183 1.00 94.12 131 ALA A N 1
ATOM 971 C CA . ALA A 1 131 ? -11.993 -4.411 14.019 1.00 94.12 131 ALA A CA 1
ATOM 972 C C . ALA A 1 131 ? -12.231 -5.240 12.746 1.00 94.12 131 ALA A C 1
ATOM 974 O O . ALA A 1 131 ? -11.318 -5.432 11.938 1.00 94.12 131 ALA A O 1
ATOM 975 N N . HIS A 1 132 ? -13.466 -5.692 12.527 1.00 95.19 132 HIS A N 1
ATOM 976 C CA . HIS A 1 132 ? -13.840 -6.492 11.364 1.00 95.19 132 HIS A CA 1
ATOM 977 C C . HIS A 1 132 ? -13.713 -5.718 10.048 1.00 95.19 132 HIS A C 1
ATOM 979 O O . HIS A 1 132 ? -13.167 -6.262 9.084 1.00 95.19 132 HIS A O 1
ATOM 985 N N . SER A 1 133 ? -14.151 -4.457 10.001 1.00 94.75 133 SER A N 1
ATOM 986 C CA . SER A 1 133 ? -14.042 -3.617 8.801 1.00 94.75 133 SER A CA 1
ATOM 987 C C . SER A 1 133 ? -12.581 -3.338 8.435 1.00 94.75 133 SER A C 1
ATOM 989 O O . SER A 1 133 ? -12.167 -3.564 7.296 1.00 94.75 133 SER A O 1
ATOM 991 N N . THR A 1 134 ? -11.753 -2.968 9.413 1.00 95.44 134 THR A N 1
ATOM 992 C CA . THR A 1 134 ? -10.313 -2.741 9.211 1.00 95.44 134 THR A CA 1
ATOM 993 C C . THR A 1 134 ? -9.604 -4.027 8.774 1.00 95.44 134 THR A C 1
ATOM 995 O O . THR A 1 134 ? -8.816 -4.017 7.825 1.00 95.44 134 THR A O 1
ATOM 998 N N . ALA A 1 135 ? -9.923 -5.166 9.397 1.00 94.81 135 ALA A N 1
ATOM 999 C CA . ALA A 1 135 ? -9.391 -6.468 9.001 1.00 94.81 135 ALA A CA 1
ATOM 1000 C C . ALA A 1 135 ? -9.816 -6.866 7.575 1.00 94.81 135 ALA A C 1
ATOM 1002 O O . ALA A 1 135 ? -9.034 -7.462 6.834 1.00 94.81 135 ALA A O 1
ATOM 1003 N N . ALA A 1 136 ? -11.037 -6.534 7.147 1.00 94.00 136 ALA A N 1
ATOM 1004 C CA . ALA A 1 136 ? -11.480 -6.771 5.775 1.00 94.00 136 ALA A CA 1
ATOM 1005 C C . ALA A 1 136 ? -10.635 -5.978 4.765 1.00 94.00 136 ALA A C 1
ATOM 1007 O O . ALA A 1 136 ? -10.207 -6.540 3.753 1.00 94.00 136 ALA A O 1
ATOM 1008 N N . VAL A 1 137 ? -10.314 -4.715 5.068 1.00 92.88 137 VAL A N 1
ATOM 1009 C CA . VAL A 1 137 ? -9.422 -3.893 4.235 1.00 92.88 137 VAL A CA 1
ATOM 1010 C C . VAL A 1 137 ? -8.005 -4.477 4.189 1.00 92.88 137 VAL A C 1
ATOM 1012 O O . VAL A 1 137 ? -7.436 -4.605 3.103 1.00 92.88 137 VAL A O 1
ATOM 1015 N N . GLU A 1 138 ? -7.439 -4.894 5.326 1.00 93.06 138 GLU A N 1
ATOM 1016 C CA . GLU A 1 138 ? -6.126 -5.561 5.372 1.00 93.06 138 GLU A CA 1
ATOM 1017 C C . GLU A 1 138 ? -6.090 -6.834 4.503 1.00 93.06 138 GLU A C 1
ATOM 1019 O O . GLU A 1 138 ? -5.154 -7.046 3.726 1.00 93.06 138 GLU A O 1
ATOM 1024 N N . ARG A 1 139 ? -7.126 -7.681 4.594 1.00 91.38 139 ARG A N 1
ATOM 1025 C CA . ARG A 1 139 ? -7.228 -8.916 3.797 1.00 91.38 139 ARG A CA 1
ATOM 1026 C C . ARG A 1 139 ? -7.398 -8.613 2.310 1.00 91.38 139 ARG A C 1
ATOM 1028 O O . ARG A 1 139 ? -6.732 -9.238 1.487 1.00 91.38 139 ARG A O 1
ATOM 1035 N N . ALA A 1 140 ? -8.233 -7.634 1.963 1.00 89.56 140 ALA A N 1
ATOM 1036 C CA . ALA A 1 140 ? -8.471 -7.214 0.584 1.00 89.56 140 ALA A CA 1
ATOM 1037 C C . ALA A 1 140 ? -7.184 -6.772 -0.127 1.00 89.56 140 ALA A C 1
ATOM 1039 O O . ALA A 1 140 ? -6.964 -7.143 -1.279 1.00 89.56 140 ALA A O 1
ATOM 1040 N N . ARG A 1 141 ? -6.306 -6.040 0.567 1.00 85.88 141 ARG A N 1
ATOM 1041 C CA . ARG A 1 141 ? -5.021 -5.567 0.019 1.00 85.88 141 ARG A CA 1
ATOM 1042 C C . ARG A 1 141 ? -3.996 -6.675 -0.209 1.00 85.88 141 ARG A C 1
ATOM 1044 O O . ARG A 1 141 ? -3.053 -6.497 -0.974 1.00 85.88 141 ARG A O 1
ATOM 1051 N N . ARG A 1 142 ? -4.189 -7.826 0.431 1.00 84.69 142 ARG A N 1
ATOM 1052 C CA . ARG A 1 142 ? -3.355 -9.023 0.275 1.00 84.69 142 ARG A CA 1
ATOM 1053 C C . ARG A 1 142 ? -3.970 -10.079 -0.636 1.00 84.69 142 ARG A C 1
ATOM 1055 O O . ARG A 1 142 ? -3.334 -11.102 -0.896 1.00 84.69 142 ARG A O 1
ATOM 1062 N N . ALA A 1 143 ? -5.206 -9.868 -1.077 1.00 85.31 143 ALA A N 1
ATOM 1063 C CA . ALA A 1 143 ? -5.907 -10.824 -1.909 1.00 85.31 143 ALA A CA 1
ATOM 1064 C C . ALA A 1 143 ? -5.161 -11.025 -3.241 1.00 85.31 143 ALA A C 1
ATOM 1066 O O . ALA A 1 143 ? -4.528 -10.089 -3.733 1.00 85.31 143 ALA A O 1
ATOM 1067 N N . PRO A 1 144 ? -5.269 -12.204 -3.877 1.00 75.94 144 PRO A N 1
ATOM 1068 C CA . PRO A 1 144 ? -4.628 -12.470 -5.167 1.00 75.94 144 PRO A CA 1
ATOM 1069 C C . PRO A 1 144 ? -4.951 -11.409 -6.229 1.00 75.94 144 PRO A C 1
ATOM 1071 O O . PRO A 1 144 ? -4.071 -10.993 -6.975 1.00 75.94 144 PRO A O 1
ATOM 1074 N N . ARG A 1 145 ? -6.183 -10.876 -6.223 1.00 76.88 145 ARG A N 1
ATOM 1075 C CA . ARG A 1 145 ? -6.599 -9.772 -7.105 1.00 76.88 145 ARG A CA 1
ATOM 1076 C C . ARG A 1 145 ? -5.750 -8.505 -6.957 1.00 76.88 145 ARG A C 1
ATOM 1078 O O . ARG A 1 145 ? -5.527 -7.812 -7.940 1.00 76.88 145 ARG A O 1
ATOM 1085 N N . ALA A 1 146 ? -5.245 -8.214 -5.758 1.00 73.06 146 ALA A N 1
ATOM 1086 C CA . ALA A 1 146 ? -4.381 -7.060 -5.518 1.00 73.06 146 ALA A CA 1
ATOM 1087 C C . ALA A 1 146 ? -2.995 -7.233 -6.167 1.00 73.06 146 ALA A C 1
ATOM 1089 O O . ALA A 1 146 ? -2.296 -6.253 -6.404 1.00 73.06 146 ALA A O 1
ATOM 1090 N N . GLN A 1 147 ? -2.610 -8.467 -6.509 1.00 76.88 147 GLN A N 1
ATOM 1091 C CA . GLN A 1 147 ? -1.337 -8.769 -7.162 1.00 76.88 147 GLN A CA 1
ATOM 1092 C C . GLN A 1 147 ? -1.394 -8.594 -8.688 1.00 76.88 147 GLN A C 1
ATOM 1094 O O . GLN A 1 147 ? -0.339 -8.526 -9.317 1.00 76.88 147 GLN A O 1
ATOM 1099 N N . LEU A 1 148 ? -2.590 -8.479 -9.284 1.00 80.19 148 LEU A N 1
ATOM 1100 C CA . LEU A 1 148 ? -2.774 -8.375 -10.739 1.00 80.19 148 LEU A CA 1
ATOM 1101 C C . LEU A 1 148 ? -2.120 -7.123 -11.326 1.00 80.19 148 LEU A C 1
ATOM 1103 O O . LEU A 1 148 ? -1.440 -7.211 -12.342 1.00 80.19 148 LEU A O 1
ATOM 1107 N N . ALA A 1 149 ? -2.268 -5.971 -10.667 1.00 75.06 149 ALA A N 1
ATOM 1108 C CA . ALA A 1 149 ? -1.643 -4.730 -11.123 1.00 75.06 149 ALA A CA 1
ATOM 1109 C C . ALA A 1 149 ? -0.109 -4.851 -11.147 1.00 75.06 149 ALA A C 1
ATOM 1111 O O . ALA A 1 149 ? 0.531 -4.499 -12.136 1.00 75.06 149 ALA A O 1
ATOM 1112 N N . GLY A 1 150 ? 0.477 -5.429 -10.091 1.00 73.19 150 GLY A N 1
ATOM 1113 C CA . GLY A 1 150 ? 1.912 -5.712 -10.037 1.00 73.19 150 GLY A CA 1
ATOM 1114 C C . GLY A 1 150 ? 2.350 -6.693 -11.126 1.00 73.19 150 GLY A C 1
ATOM 1115 O O . GLY A 1 150 ? 3.369 -6.472 -11.774 1.00 73.19 150 GLY A O 1
ATOM 1116 N N . LEU A 1 151 ? 1.564 -7.741 -11.380 1.00 80.38 151 LEU A N 1
ATOM 1117 C CA . LEU A 1 151 ? 1.828 -8.705 -12.447 1.00 80.38 151 LEU A CA 1
ATOM 1118 C C . LEU A 1 151 ? 1.843 -8.035 -13.826 1.00 80.38 151 LEU A C 1
ATOM 1120 O O . LEU A 1 151 ? 2.790 -8.253 -14.574 1.00 80.38 151 LEU A O 1
ATOM 1124 N N . LEU A 1 152 ? 0.858 -7.186 -14.134 1.00 81.75 152 LEU A N 1
ATOM 1125 C CA . LEU A 1 152 ? 0.784 -6.463 -15.409 1.00 81.75 152 LEU A CA 1
ATOM 1126 C C . LEU A 1 152 ? 1.971 -5.515 -15.601 1.00 81.75 152 LEU A C 1
ATOM 1128 O O . LEU A 1 152 ? 2.622 -5.558 -16.641 1.00 81.75 152 LEU A O 1
ATOM 1132 N N . VAL A 1 153 ? 2.303 -4.707 -14.588 1.00 79.56 153 VAL A N 1
ATOM 1133 C CA . VAL A 1 153 ? 3.450 -3.782 -14.650 1.00 79.56 153 VAL A CA 1
ATOM 1134 C C . VAL A 1 153 ? 4.764 -4.546 -14.835 1.00 79.56 153 VAL A C 1
ATOM 1136 O O . VAL A 1 153 ? 5.606 -4.165 -15.653 1.00 79.56 153 VAL A O 1
ATOM 1139 N N . ASN A 1 154 ? 4.945 -5.650 -14.106 1.00 80.00 154 ASN A N 1
ATOM 1140 C CA . ASN A 1 154 ? 6.150 -6.470 -14.203 1.00 80.00 154 ASN A CA 1
ATOM 1141 C C . ASN A 1 154 ? 6.234 -7.206 -15.548 1.00 80.00 154 ASN A C 1
ATOM 1143 O O . ASN A 1 154 ? 7.324 -7.293 -16.108 1.00 80.00 154 ASN A O 1
ATOM 1147 N N . ALA A 1 155 ? 5.113 -7.708 -16.075 1.00 76.62 155 ALA A N 1
ATOM 1148 C CA . ALA A 1 155 ? 5.042 -8.361 -17.381 1.00 76.62 155 ALA A CA 1
ATOM 1149 C C . ALA A 1 155 ? 5.337 -7.370 -18.512 1.00 76.62 155 ALA A C 1
ATOM 1151 O O . ALA A 1 155 ? 6.158 -7.667 -19.374 1.00 76.62 155 ALA A O 1
ATOM 1152 N N . ALA A 1 156 ? 4.755 -6.167 -18.461 1.00 80.69 156 ALA A N 1
ATOM 1153 C CA . ALA A 1 156 ? 5.041 -5.098 -19.413 1.00 80.69 156 ALA A CA 1
ATOM 1154 C C . ALA A 1 156 ? 6.524 -4.703 -19.385 1.00 80.69 156 ALA A C 1
ATOM 1156 O O . ALA A 1 156 ? 7.158 -4.614 -20.431 1.00 80.69 156 ALA A O 1
ATOM 1157 N N . THR A 1 157 ? 7.111 -4.545 -18.193 1.00 74.00 157 THR A N 1
ATOM 1158 C CA . THR A 1 157 ? 8.538 -4.207 -18.060 1.00 74.00 157 THR A CA 1
ATOM 1159 C C . THR A 1 157 ? 9.442 -5.328 -18.581 1.00 74.00 157 THR A C 1
ATOM 1161 O O . THR A 1 157 ? 10.389 -5.069 -19.319 1.00 74.00 157 THR A O 1
ATOM 1164 N N . GLY A 1 158 ? 9.161 -6.578 -18.199 1.00 70.69 158 GLY A N 1
ATOM 1165 C CA . GLY A 1 158 ? 9.929 -7.738 -18.652 1.00 70.69 158 GLY A CA 1
ATOM 1166 C C . GLY A 1 158 ? 9.822 -7.949 -20.162 1.00 70.69 158 GLY A C 1
ATOM 1167 O O . GLY A 1 158 ? 10.826 -8.244 -20.802 1.00 70.69 158 GLY A O 1
ATOM 1168 N N . GLY A 1 159 ? 8.637 -7.729 -20.736 1.00 74.38 159 GLY A N 1
ATOM 1169 C CA . GLY A 1 159 ? 8.400 -7.771 -22.178 1.00 74.38 159 GLY A CA 1
ATOM 1170 C C . GLY A 1 159 ? 9.113 -6.649 -22.929 1.00 74.38 159 GLY A C 1
ATOM 1171 O O . GLY A 1 159 ? 9.705 -6.909 -23.971 1.00 74.38 159 GLY A O 1
ATOM 1172 N N . LEU A 1 160 ? 9.138 -5.432 -22.377 1.00 75.50 160 LEU A N 1
ATOM 1173 C CA . LEU A 1 160 ? 9.849 -4.298 -22.969 1.00 75.50 160 LEU A CA 1
ATOM 1174 C C . LEU A 1 160 ? 11.356 -4.588 -23.091 1.00 75.50 160 LEU A C 1
ATOM 1176 O O . LEU A 1 160 ? 11.934 -4.389 -24.149 1.00 75.50 160 LEU A O 1
ATOM 1180 N N . ILE A 1 161 ? 11.984 -5.142 -22.052 1.00 65.69 161 ILE A N 1
ATOM 1181 C CA . ILE A 1 161 ? 13.404 -5.542 -22.109 1.00 65.69 161 ILE A CA 1
ATOM 1182 C C . ILE A 1 161 ? 13.591 -6.776 -23.010 1.00 65.69 161 ILE A C 1
ATOM 1184 O O . ILE A 1 161 ? 14.537 -6.866 -23.784 1.00 65.69 161 ILE A O 1
ATOM 1188 N N . GLY A 1 162 ? 12.690 -7.754 -22.905 1.00 68.94 162 GLY A N 1
ATOM 1189 C CA . GLY A 1 162 ? 12.845 -9.045 -23.568 1.00 68.94 162 GLY A CA 1
ATOM 1190 C C . GLY A 1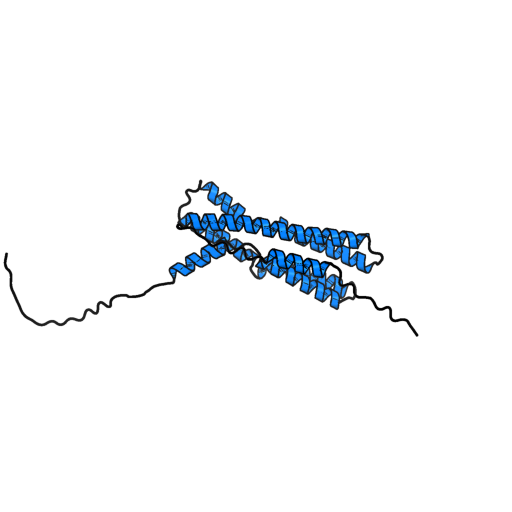 162 ? 12.633 -9.020 -25.080 1.00 68.94 162 GLY A C 1
ATOM 1191 O O . GLY A 1 162 ? 13.325 -9.745 -25.784 1.00 68.94 162 GLY A O 1
ATOM 1192 N N . ILE A 1 163 ? 11.676 -8.221 -25.555 1.00 70.31 163 ILE A N 1
ATOM 1193 C CA . ILE A 1 163 ? 11.217 -8.211 -26.952 1.00 70.31 163 ILE A CA 1
ATOM 1194 C C . ILE A 1 163 ? 11.772 -7.000 -27.705 1.00 70.31 163 ILE A C 1
ATOM 1196 O O . ILE A 1 163 ? 12.155 -7.135 -28.861 1.00 70.31 163 ILE A O 1
ATOM 1200 N N . ILE A 1 164 ? 11.816 -5.820 -27.073 1.00 70.88 164 ILE A N 1
ATOM 1201 C CA . ILE A 1 164 ? 12.206 -4.578 -27.764 1.00 70.88 164 ILE A CA 1
ATOM 1202 C C . ILE A 1 164 ? 13.724 -4.362 -27.738 1.00 70.88 164 ILE A C 1
ATOM 1204 O O . ILE A 1 164 ? 14.258 -3.806 -28.691 1.00 70.88 164 ILE A O 1
ATOM 1208 N N . ASP A 1 165 ? 14.421 -4.848 -26.707 1.00 65.38 165 ASP A N 1
ATOM 1209 C CA . ASP A 1 165 ? 15.891 -4.782 -26.601 1.00 65.38 165 ASP A CA 1
ATOM 1210 C C . ASP A 1 165 ? 16.578 -6.126 -26.951 1.00 65.38 165 ASP A C 1
ATOM 1212 O O . ASP A 1 165 ? 17.750 -6.319 -26.648 1.00 65.38 165 ASP A O 1
ATOM 1216 N N . ASP A 1 166 ? 15.844 -7.082 -27.548 1.00 75.50 166 ASP A N 1
ATOM 1217 C CA . ASP A 1 166 ? 16.312 -8.428 -27.961 1.00 75.50 166 ASP A CA 1
ATOM 1218 C C . ASP A 1 166 ? 17.074 -9.210 -26.861 1.00 75.50 166 ASP A C 1
ATOM 1220 O O . ASP A 1 166 ? 18.028 -9.957 -27.096 1.00 75.50 166 ASP A O 1
ATOM 1224 N N . ARG A 1 167 ? 16.659 -9.026 -25.599 1.00 73.31 167 ARG A N 1
ATOM 1225 C CA . ARG A 1 167 ? 17.297 -9.617 -24.406 1.00 73.31 167 ARG A CA 1
ATOM 1226 C C . ARG A 1 167 ? 16.307 -10.441 -23.575 1.00 73.31 167 ARG A C 1
ATOM 1228 O O . ARG A 1 167 ? 16.063 -10.138 -22.399 1.00 73.31 167 ARG A O 1
ATOM 1235 N N . PRO A 1 168 ? 15.765 -11.553 -24.110 1.00 76.44 168 PRO A N 1
ATOM 1236 C CA . PRO A 1 168 ? 14.682 -12.318 -23.477 1.00 76.44 168 PRO A CA 1
ATOM 1237 C C . PRO A 1 168 ? 15.048 -12.848 -22.085 1.00 76.44 168 PRO A C 1
ATOM 1239 O O . PRO A 1 168 ? 14.220 -12.871 -21.171 1.00 76.44 168 PRO A O 1
ATOM 1242 N N . ARG A 1 169 ? 16.317 -13.224 -21.884 1.00 76.06 169 ARG A N 1
ATOM 1243 C CA . ARG A 1 169 ? 16.818 -13.711 -20.594 1.00 76.06 169 ARG A CA 1
ATOM 1244 C C . ARG A 1 169 ? 16.808 -12.622 -19.515 1.00 76.06 169 ARG A C 1
ATOM 1246 O O . ARG A 1 169 ? 16.494 -12.915 -18.361 1.00 76.06 169 ARG A O 1
ATOM 1253 N N . ASP A 1 170 ? 17.150 -11.389 -19.871 1.00 74.94 170 ASP A N 1
ATOM 1254 C CA . ASP A 1 170 ? 17.198 -10.274 -18.922 1.00 74.94 170 ASP A CA 1
ATOM 1255 C C . ASP A 1 170 ? 15.787 -9.749 -18.630 1.00 74.94 170 ASP A C 1
ATOM 1257 O O . ASP A 1 170 ? 15.465 -9.460 -17.475 1.00 74.94 170 ASP A O 1
ATOM 1261 N N . GLY A 1 171 ? 14.902 -9.764 -19.634 1.00 74.00 171 GLY A N 1
ATOM 1262 C CA . GLY A 1 171 ? 13.470 -9.517 -19.459 1.00 74.00 171 GLY A CA 1
ATOM 1263 C C . GLY A 1 171 ? 12.813 -10.490 -18.474 1.00 74.00 171 GLY A C 1
ATOM 1264 O O . GLY A 1 171 ? 12.136 -10.061 -17.535 1.00 74.00 171 GLY A O 1
ATOM 1265 N N . ALA A 1 172 ? 13.087 -11.794 -18.607 1.00 79.44 172 ALA A N 1
ATOM 1266 C CA . ALA A 1 172 ? 12.582 -12.817 -17.687 1.00 79.44 172 ALA A CA 1
ATOM 1267 C C . ALA A 1 172 ? 13.084 -12.619 -16.244 1.00 79.44 172 ALA A C 1
ATOM 1269 O O . ALA A 1 172 ? 12.322 -12.769 -15.286 1.00 79.44 172 ALA A O 1
ATOM 1270 N N . ILE A 1 173 ? 14.352 -12.230 -16.072 1.00 78.50 173 ILE A N 1
ATOM 1271 C CA . ILE A 1 173 ? 14.917 -11.926 -14.749 1.00 78.50 173 ILE A CA 1
ATOM 1272 C C . ILE A 1 173 ? 14.270 -10.674 -14.148 1.00 78.50 173 ILE A C 1
ATOM 1274 O O . ILE A 1 173 ? 13.905 -10.684 -12.973 1.00 78.50 173 ILE A O 1
ATOM 1278 N N . SER A 1 174 ? 14.086 -9.613 -14.937 1.00 75.69 174 SER A N 1
ATOM 1279 C CA . SER A 1 174 ? 13.440 -8.370 -14.489 1.00 75.69 174 SER A CA 1
ATOM 1280 C C . SER A 1 174 ? 11.988 -8.596 -14.053 1.00 75.69 174 SER A C 1
ATOM 1282 O O . SER A 1 174 ? 11.534 -8.033 -13.044 1.00 75.69 174 SER A O 1
ATOM 1284 N N . PHE A 1 175 ? 11.274 -9.470 -14.770 1.00 81.88 175 PHE A N 1
ATOM 1285 C CA . PHE A 1 175 ? 9.948 -9.938 -14.386 1.00 81.88 175 PHE A CA 1
ATOM 1286 C C . PHE A 1 175 ? 9.985 -10.687 -13.047 1.00 81.88 175 PHE A C 1
ATOM 1288 O O . PHE A 1 175 ? 9.288 -10.294 -12.109 1.00 81.88 175 PHE A O 1
ATOM 1295 N N . ALA A 1 176 ? 10.829 -11.718 -12.925 1.00 83.69 176 ALA A N 1
ATOM 1296 C CA . ALA A 1 176 ? 10.921 -12.546 -11.721 1.00 83.69 176 ALA A CA 1
ATOM 1297 C C . ALA A 1 176 ? 11.293 -11.722 -10.479 1.00 83.69 176 ALA A C 1
ATOM 1299 O O . ALA A 1 176 ? 10.673 -11.859 -9.422 1.00 83.69 176 ALA A O 1
ATOM 1300 N N . LEU A 1 177 ? 12.254 -10.808 -10.624 1.00 82.88 177 LEU A N 1
ATOM 1301 C CA . LEU A 1 177 ? 12.651 -9.891 -9.563 1.00 82.88 177 LEU A CA 1
ATOM 1302 C C . LEU A 1 177 ? 11.496 -8.970 -9.156 1.00 82.88 177 LEU A C 1
ATOM 1304 O O . LEU A 1 177 ? 11.253 -8.752 -7.971 1.00 82.88 177 LEU A O 1
ATOM 1308 N N . GLY A 1 178 ? 10.738 -8.482 -10.137 1.00 82.88 178 GLY A N 1
ATOM 1309 C CA . GLY A 1 178 ? 9.524 -7.712 -9.899 1.00 82.88 178 GLY A CA 1
ATOM 1310 C C . GLY A 1 178 ? 8.471 -8.439 -9.099 1.00 82.88 178 GLY A C 1
ATOM 1311 O O . GLY A 1 178 ? 7.909 -7.887 -8.154 1.00 82.88 178 GLY A O 1
ATOM 1312 N N . MET A 1 179 ? 8.225 -9.691 -9.466 1.00 87.38 179 MET A N 1
ATOM 1313 C CA . MET A 1 179 ? 7.269 -10.541 -8.774 1.00 87.38 179 MET A CA 1
ATOM 1314 C C . MET A 1 179 ? 7.724 -10.856 -7.350 1.00 87.38 179 MET A C 1
ATOM 1316 O O . MET A 1 179 ? 6.899 -10.844 -6.434 1.00 87.38 179 MET A O 1
ATOM 1320 N N . ALA A 1 180 ? 9.025 -11.064 -7.134 1.00 87.62 180 ALA A N 1
ATOM 1321 C CA . ALA A 1 180 ? 9.588 -11.251 -5.802 1.00 87.62 180 ALA A CA 1
ATOM 1322 C C . ALA A 1 180 ? 9.378 -10.007 -4.924 1.00 87.62 180 ALA A C 1
ATOM 1324 O O . ALA A 1 180 ? 8.831 -10.120 -3.826 1.00 87.62 180 ALA A O 1
ATOM 1325 N N . VAL A 1 181 ? 9.722 -8.817 -5.432 1.00 86.38 181 VAL A N 1
ATOM 1326 C CA . VAL A 1 181 ? 9.502 -7.541 -4.732 1.00 86.38 181 VAL A CA 1
ATOM 1327 C C . VAL A 1 181 ? 8.020 -7.341 -4.409 1.00 86.38 181 VAL A C 1
ATOM 1329 O O . VAL A 1 181 ? 7.678 -7.110 -3.252 1.00 86.38 181 VAL A O 1
ATOM 1332 N N . ASN A 1 182 ? 7.132 -7.524 -5.391 1.00 86.75 182 ASN A N 1
ATOM 1333 C CA . ASN A 1 182 ? 5.685 -7.389 -5.208 1.00 86.75 182 ASN A CA 1
ATOM 1334 C C . ASN A 1 182 ? 5.133 -8.363 -4.149 1.00 86.75 182 ASN A C 1
ATOM 1336 O O . ASN A 1 182 ? 4.293 -7.999 -3.322 1.00 86.75 182 ASN A O 1
ATOM 1340 N N . THR A 1 183 ? 5.633 -9.602 -4.135 1.00 86.25 183 THR A N 1
ATOM 1341 C CA . THR A 1 183 ? 5.237 -10.623 -3.154 1.00 86.25 183 THR A CA 1
ATOM 1342 C C . THR A 1 183 ? 5.665 -10.229 -1.749 1.00 86.25 183 THR A C 1
ATOM 1344 O O . THR A 1 183 ? 4.869 -10.320 -0.814 1.00 86.25 183 THR A O 1
ATOM 1347 N N . VAL A 1 184 ? 6.907 -9.773 -1.584 1.00 88.81 184 VAL A N 1
ATOM 1348 C CA . VAL A 1 184 ? 7.428 -9.325 -0.288 1.00 88.81 184 VAL A CA 1
ATOM 1349 C C . VAL A 1 184 ? 6.641 -8.112 0.184 1.00 88.81 184 VAL A C 1
ATOM 1351 O O . VAL A 1 184 ? 6.150 -8.109 1.312 1.00 88.81 184 VAL A O 1
ATOM 1354 N N . GLN A 1 185 ? 6.451 -7.118 -0.682 1.00 87.50 185 GLN A N 1
ATOM 1355 C CA . GLN A 1 185 ? 5.679 -5.917 -0.387 1.00 87.50 185 GLN A CA 1
ATOM 1356 C C . GLN A 1 185 ? 4.277 -6.256 0.105 1.00 87.50 185 GLN A C 1
ATOM 1358 O O . GLN A 1 185 ? 3.875 -5.786 1.167 1.00 87.50 185 GLN A O 1
ATOM 1363 N N . THR A 1 186 ? 3.575 -7.143 -0.599 1.00 86.62 186 THR A N 1
ATOM 1364 C CA . THR A 1 186 ? 2.233 -7.601 -0.223 1.00 86.62 186 THR A CA 1
ATOM 1365 C C . THR A 1 186 ? 2.234 -8.404 1.082 1.00 86.62 186 THR A C 1
ATOM 1367 O O . THR A 1 186 ? 1.388 -8.184 1.948 1.00 86.62 186 THR A O 1
ATOM 1370 N N . ARG A 1 187 ? 3.184 -9.329 1.274 1.00 86.69 187 ARG A N 1
ATOM 1371 C CA . ARG A 1 187 ? 3.237 -10.193 2.470 1.00 86.69 187 ARG A CA 1
ATOM 1372 C C . ARG A 1 187 ? 3.604 -9.449 3.748 1.00 86.69 187 ARG A C 1
ATOM 1374 O O . ARG A 1 187 ? 3.142 -9.837 4.820 1.00 86.69 187 ARG A O 1
ATOM 1381 N N . THR A 1 188 ? 4.426 -8.413 3.628 1.00 87.75 188 THR A N 1
ATOM 1382 C CA . THR A 1 188 ? 4.912 -7.595 4.751 1.00 87.75 188 THR A CA 1
ATOM 1383 C C . THR A 1 188 ? 3.933 -6.507 5.178 1.00 87.75 188 THR A C 1
ATOM 1385 O O . THR A 1 188 ? 4.172 -5.856 6.197 1.00 87.75 188 THR A O 1
ATOM 1388 N N . GLN A 1 189 ? 2.826 -6.320 4.445 1.00 88.94 189 GLN A N 1
ATOM 1389 C CA . GLN A 1 189 ? 1.798 -5.358 4.830 1.00 88.94 189 GLN A CA 1
ATOM 1390 C C . GLN A 1 189 ? 1.288 -5.622 6.260 1.00 88.94 189 GLN A C 1
ATOM 1392 O O . GLN A 1 189 ? 1.177 -6.784 6.680 1.00 88.94 189 GLN A O 1
ATOM 1397 N N . PRO A 1 190 ? 0.961 -4.555 7.010 1.00 90.12 190 PRO A N 1
ATOM 1398 C CA . PRO A 1 190 ? 0.372 -4.671 8.336 1.00 90.12 190 PRO A CA 1
ATOM 1399 C C . PRO A 1 190 ? -0.881 -5.546 8.369 1.00 90.12 190 PRO A C 1
ATOM 1401 O O . PRO A 1 190 ? -1.694 -5.531 7.445 1.00 90.12 190 PRO A O 1
ATOM 1404 N N . ARG A 1 191 ? -1.025 -6.313 9.452 1.00 92.31 191 ARG A N 1
ATOM 1405 C CA . ARG A 1 191 ? -2.149 -7.244 9.652 1.00 92.31 191 ARG A CA 1
ATOM 1406 C C . ARG A 1 191 ? -2.613 -7.331 11.104 1.00 92.31 191 ARG A C 1
ATOM 1408 O O . ARG A 1 191 ? -3.033 -8.393 11.568 1.00 92.31 191 ARG A O 1
ATOM 1415 N N . SER A 1 192 ? -2.398 -6.260 11.863 1.00 92.44 192 SER A N 1
ATOM 1416 C CA . SER A 1 192 ? -2.646 -6.256 13.305 1.00 92.44 192 SER A CA 1
ATOM 1417 C C . SER A 1 192 ? -4.119 -6.489 13.622 1.00 92.44 192 SER A C 1
ATOM 1419 O O . SER A 1 192 ? -4.405 -7.245 14.548 1.00 92.44 192 SER A O 1
ATOM 1421 N N . MET A 1 193 ? -5.039 -5.933 12.825 1.00 93.62 193 MET A N 1
ATOM 1422 C CA . MET A 1 193 ? -6.467 -6.088 13.082 1.00 93.62 193 MET A CA 1
ATOM 1423 C C . MET A 1 193 ? -6.998 -7.451 12.636 1.00 93.62 193 MET A C 1
ATOM 1425 O O . MET A 1 193 ? -7.764 -8.082 13.356 1.00 93.62 193 MET A O 1
ATOM 1429 N N . SER A 1 194 ? -6.527 -7.969 11.500 1.00 92.69 194 SER A N 1
ATOM 1430 C CA . SER A 1 194 ? -6.842 -9.333 11.057 1.00 92.69 194 SER A CA 1
ATOM 1431 C C . SER A 1 194 ? -6.433 -10.355 12.109 1.00 92.69 194 SER A C 1
ATOM 1433 O O . SER A 1 194 ? -7.221 -11.225 12.447 1.00 92.69 194 SER A O 1
ATOM 1435 N N . ARG A 1 195 ? -5.234 -10.212 12.692 1.00 91.75 195 ARG A N 1
ATOM 1436 C CA . ARG A 1 195 ? -4.770 -11.101 13.769 1.00 91.75 195 ARG A CA 1
ATOM 1437 C C . ARG A 1 195 ? -5.637 -11.018 15.025 1.00 91.75 195 ARG A C 1
ATOM 1439 O O . ARG A 1 195 ? -5.815 -12.040 15.679 1.00 91.75 195 ARG A O 1
ATOM 1446 N N . LEU A 1 196 ? -6.125 -9.827 15.378 1.00 91.06 196 LEU A N 1
ATOM 1447 C CA . LEU A 1 196 ? -7.036 -9.655 16.511 1.00 91.06 196 LEU A CA 1
ATOM 1448 C C . LEU A 1 196 ? -8.347 -10.415 16.264 1.00 91.06 196 LEU A C 1
ATOM 1450 O O . LEU A 1 196 ? -8.737 -11.240 17.085 1.00 91.06 196 LEU A O 1
ATOM 1454 N N . VAL A 1 197 ? -8.961 -10.195 15.097 1.00 91.75 197 VAL A N 1
ATOM 1455 C CA . VAL A 1 197 ? -10.213 -10.849 14.680 1.00 91.75 197 VAL A CA 1
ATOM 1456 C C . VAL A 1 197 ? -10.067 -12.372 14.570 1.00 91.75 197 VAL A C 1
ATOM 1458 O O . VAL A 1 197 ? -10.947 -13.122 14.993 1.00 91.75 197 VAL A O 1
ATOM 1461 N N . ASP A 1 198 ? -8.959 -12.857 14.009 1.00 90.00 198 ASP A N 1
ATOM 1462 C CA . ASP A 1 198 ? -8.717 -14.296 13.852 1.00 90.00 198 ASP A CA 1
ATOM 1463 C C . ASP A 1 198 ? -8.563 -14.981 15.228 1.00 90.00 198 ASP A C 1
ATOM 1465 O O . ASP A 1 198 ? -9.044 -16.100 15.433 1.00 90.00 198 ASP A O 1
ATOM 1469 N N . ARG A 1 199 ? -7.941 -14.302 16.205 1.00 83.94 199 ARG A N 1
ATOM 1470 C CA . ARG A 1 199 ? -7.812 -14.815 17.577 1.00 83.94 199 ARG A CA 1
ATOM 1471 C C . ARG A 1 199 ? -9.158 -14.864 18.292 1.00 83.94 199 ARG A C 1
ATOM 1473 O O . ARG A 1 199 ? -9.482 -15.906 18.855 1.00 83.94 199 ARG A O 1
ATOM 1480 N N . SER A 1 200 ? -9.934 -13.781 18.267 1.00 79.56 200 SER A N 1
ATOM 1481 C CA . SER A 1 200 ? -11.237 -13.744 18.947 1.00 79.56 200 SER A CA 1
ATOM 1482 C C . SER A 1 200 ? -12.194 -14.805 18.396 1.00 79.56 200 SER A C 1
ATOM 1484 O O . SER A 1 200 ? -12.916 -15.439 19.160 1.00 79.56 200 SER A O 1
ATOM 1486 N N . SER A 1 201 ? -12.115 -15.091 17.093 1.00 73.12 201 SER A N 1
ATOM 1487 C CA . SER A 1 201 ? -12.877 -16.166 16.442 1.00 73.12 201 SER A CA 1
ATOM 1488 C C . SER A 1 201 ? -12.427 -17.577 16.856 1.00 73.12 201 SER A C 1
ATOM 1490 O O . SER A 1 201 ? -13.225 -18.513 16.839 1.00 73.12 201 SER A O 1
ATOM 1492 N N . THR A 1 202 ? -11.152 -17.747 17.224 1.00 59.97 202 THR A N 1
ATOM 1493 C CA . THR A 1 202 ? -10.581 -19.037 17.651 1.00 59.97 202 THR A CA 1
ATOM 1494 C C . THR A 1 202 ? -10.955 -19.363 19.098 1.00 59.97 202 THR A C 1
ATOM 1496 O O . THR A 1 202 ? -11.290 -20.507 19.398 1.00 59.97 202 THR A O 1
ATOM 1499 N N . THR A 1 203 ? -10.977 -18.360 19.982 1.00 55.25 203 THR A N 1
ATOM 1500 C CA . THR A 1 203 ? -11.346 -18.530 21.399 1.00 55.25 203 THR A CA 1
ATOM 1501 C C . THR A 1 203 ? -12.787 -19.023 21.585 1.00 55.25 203 THR A C 1
ATOM 1503 O O . THR A 1 203 ? -13.059 -19.761 22.523 1.00 55.25 203 THR A O 1
ATOM 1506 N N . VAL A 1 204 ? -13.707 -18.706 20.667 1.00 53.72 204 VAL A N 1
ATOM 1507 C CA . VAL A 1 204 ? -15.114 -19.156 20.730 1.00 53.72 204 VAL A CA 1
ATOM 1508 C C . VAL A 1 204 ? -15.289 -20.647 20.368 1.00 53.72 204 VAL A C 1
ATOM 1510 O O . VAL A 1 204 ? -16.338 -21.224 20.632 1.00 53.72 204 VAL A O 1
ATOM 1513 N N . ARG A 1 205 ? -14.278 -21.316 19.789 1.00 46.84 205 ARG A N 1
ATOM 1514 C CA . ARG A 1 205 ? -14.389 -22.713 19.310 1.00 46.84 205 ARG A CA 1
ATOM 1515 C C . ARG A 1 205 ? -13.821 -23.790 20.239 1.00 46.84 205 ARG A C 1
ATOM 1517 O O . ARG A 1 205 ? -13.773 -24.948 19.829 1.00 46.84 205 ARG A O 1
ATOM 1524 N N . VAL A 1 206 ? -13.415 -23.467 21.466 1.00 49.91 206 VAL A N 1
ATOM 1525 C CA . VAL A 1 206 ? -12.872 -24.470 22.398 1.00 49.91 206 VAL A CA 1
ATOM 1526 C C . VAL A 1 206 ? -13.800 -24.617 23.611 1.00 49.91 206 VAL A C 1
ATOM 1528 O O . VAL A 1 206 ? -14.031 -23.642 24.313 1.00 49.91 206 VAL A O 1
ATOM 1531 N N . PHE A 1 207 ? -14.282 -25.858 23.809 1.00 44.91 207 PHE A N 1
ATOM 1532 C CA . PHE A 1 207 ? -15.102 -26.455 24.889 1.00 44.91 207 PHE A CA 1
ATOM 1533 C C . PHE A 1 207 ? -16.600 -26.708 24.600 1.00 44.91 207 PHE A C 1
ATOM 1535 O O . PHE A 1 207 ? -17.450 -25.853 24.825 1.00 44.91 207 PHE A O 1
ATOM 1542 N N . PRO A 1 208 ? -16.943 -27.983 24.329 1.00 47.47 208 PRO A N 1
ATOM 1543 C CA . PRO A 1 208 ? -17.914 -28.699 25.136 1.00 47.47 208 PRO A CA 1
ATOM 1544 C C . PRO A 1 208 ? -17.166 -29.837 25.835 1.00 47.47 208 PRO A C 1
ATOM 1546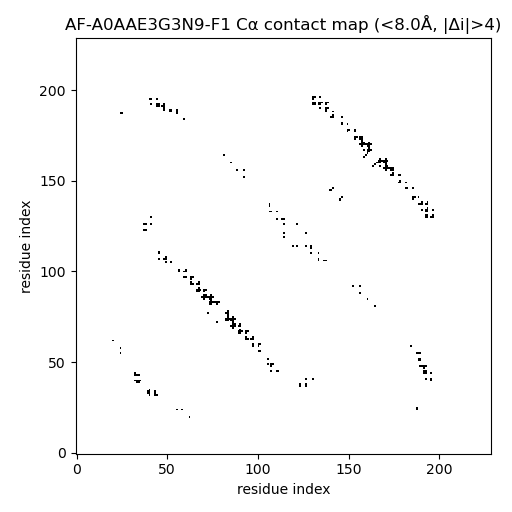 O O . PRO A 1 208 ? -17.125 -30.962 25.344 1.00 47.47 208 PRO A O 1
ATOM 1549 N N . LEU A 1 209 ? -16.509 -29.551 26.960 1.00 51.38 209 LEU A N 1
ATOM 1550 C CA . LEU A 1 209 ? -16.137 -30.625 27.877 1.00 51.38 209 LEU A CA 1
ATOM 1551 C C . LEU A 1 209 ? -17.191 -30.676 28.981 1.00 51.38 209 LEU A C 1
ATOM 1553 O O . LEU A 1 209 ? -17.299 -29.760 29.787 1.00 51.38 209 LEU A O 1
ATOM 1557 N N . TYR A 1 210 ? -17.929 -31.788 28.965 1.00 40.78 210 TYR A N 1
ATOM 1558 C CA . TYR A 1 210 ? -18.841 -32.292 29.991 1.00 40.78 210 TYR A CA 1
ATOM 1559 C C . TYR A 1 210 ? -20.249 -31.665 30.065 1.00 40.78 210 TYR A C 1
ATOM 1561 O O . TYR A 1 210 ? -20.500 -30.705 30.786 1.00 40.78 210 TYR A O 1
ATOM 1569 N N . GLN A 1 211 ? -21.209 -32.295 29.377 1.00 46.28 211 GLN A N 1
ATOM 1570 C CA . GLN A 1 211 ? -22.604 -32.323 29.828 1.00 46.28 211 GLN A CA 1
ATOM 1571 C C . GLN A 1 211 ? -22.749 -33.521 30.781 1.00 46.28 211 GLN A C 1
ATOM 1573 O O . GLN A 1 211 ? -22.450 -34.638 30.350 1.00 46.28 211 GLN A O 1
ATOM 1578 N N . PRO A 1 212 ? -23.186 -33.356 32.044 1.00 44.25 212 PRO A N 1
ATOM 1579 C CA . PRO A 1 212 ? -23.610 -34.506 32.824 1.00 44.25 212 PRO A CA 1
ATOM 1580 C C . PRO A 1 212 ? -24.833 -35.108 32.130 1.00 44.25 212 PRO A C 1
ATOM 1582 O O . PRO A 1 212 ? -25.816 -34.414 31.856 1.00 44.25 212 PRO A O 1
ATOM 1585 N N . ARG A 1 213 ? -24.745 -36.397 31.803 1.00 45.25 213 ARG A N 1
ATOM 1586 C CA . ARG A 1 213 ? -25.885 -37.164 31.323 1.00 45.25 213 ARG A CA 1
ATOM 1587 C C . ARG A 1 213 ? -26.886 -37.246 32.477 1.00 45.25 213 ARG A C 1
ATOM 1589 O O . ARG A 1 213 ? -26.576 -37.788 33.532 1.00 45.25 213 ARG A O 1
ATOM 1596 N N . LEU A 1 214 ? -28.037 -36.605 32.304 1.00 51.34 214 LEU A N 1
ATOM 1597 C CA . LEU A 1 214 ? -29.228 -36.884 33.093 1.00 51.34 214 LEU A CA 1
ATOM 1598 C C . LEU A 1 214 ? -30.034 -37.906 32.300 1.00 51.34 214 LEU A C 1
ATOM 1600 O O . LEU A 1 214 ? -30.919 -37.556 31.523 1.00 51.34 214 LEU A O 1
ATOM 1604 N N . ASP A 1 215 ? -29.668 -39.172 32.444 1.00 44.25 215 ASP A N 1
ATOM 1605 C CA . ASP A 1 215 ? -30.479 -40.303 32.032 1.00 44.25 215 ASP A CA 1
ATOM 1606 C C . ASP A 1 215 ? -31.603 -40.433 33.063 1.00 44.25 215 ASP A C 1
ATOM 1608 O O . ASP A 1 215 ? -31.474 -41.026 34.133 1.00 44.25 215 ASP A O 1
ATOM 1612 N N . SER A 1 216 ? -32.723 -39.798 32.740 1.00 49.16 216 SER A N 1
ATOM 1613 C CA . SER A 1 216 ? -34.016 -40.133 33.299 1.00 49.16 216 SER A CA 1
ATOM 1614 C C . SER A 1 216 ? -34.433 -41.505 32.768 1.00 49.16 216 SER A C 1
ATOM 1616 O O . SER A 1 216 ? -34.971 -41.593 31.666 1.00 49.16 216 SER A O 1
ATOM 1618 N N . GLU A 1 217 ? -34.243 -42.563 33.550 1.00 39.84 217 GLU A N 1
ATOM 1619 C CA . GLU A 1 217 ? -35.094 -43.745 33.434 1.00 39.84 217 GLU A CA 1
ATOM 1620 C C . GLU A 1 217 ? -35.669 -44.120 34.799 1.00 39.84 217 GLU A C 1
ATOM 1622 O O . GLU A 1 217 ? -34.993 -44.476 35.760 1.00 39.84 217 GLU A O 1
ATOM 1627 N N . SER A 1 218 ? -36.984 -43.969 34.841 1.00 45.28 218 SER A N 1
ATOM 1628 C CA . SER A 1 218 ? -37.943 -44.548 35.760 1.00 45.28 218 SER A CA 1
ATOM 1629 C C . SER A 1 218 ? -37.594 -45.962 36.233 1.00 45.28 218 SER A C 1
ATOM 1631 O O . SER A 1 218 ? -37.675 -46.915 35.463 1.00 45.28 218 SER A O 1
ATOM 1633 N N . ALA A 1 219 ? -37.396 -46.108 37.541 1.00 36.25 219 ALA A N 1
ATOM 1634 C CA . ALA A 1 219 ? -37.765 -47.314 38.269 1.00 36.25 219 ALA A CA 1
ATOM 1635 C C . ALA A 1 219 ? -38.803 -46.931 39.332 1.00 36.25 219 ALA A C 1
ATOM 1637 O O . ALA A 1 219 ? -38.494 -46.514 40.446 1.00 36.25 219 ALA A O 1
ATOM 1638 N N . VAL A 1 220 ? -40.069 -47.040 38.936 1.00 44.44 220 VAL A N 1
ATOM 1639 C CA . VAL A 1 220 ? -41.192 -47.223 39.853 1.00 44.44 220 VAL A CA 1
ATOM 1640 C C . VAL A 1 220 ? -40.956 -48.545 40.580 1.00 44.44 220 VAL A C 1
ATOM 1642 O O . VAL A 1 220 ? -40.905 -49.572 39.918 1.00 44.44 220 VAL A O 1
ATOM 1645 N N . HIS A 1 221 ? -40.799 -48.518 41.906 1.00 39.53 221 HIS A N 1
ATOM 1646 C CA . HIS A 1 221 ? -41.438 -49.447 42.849 1.00 39.53 221 HIS A CA 1
ATOM 1647 C C . HIS A 1 221 ? -41.037 -49.128 44.301 1.00 39.53 221 HIS A C 1
ATOM 1649 O O . HIS A 1 221 ? -39.953 -49.475 44.745 1.00 39.53 221 HIS A O 1
ATOM 1655 N N . GLY A 1 222 ? -41.987 -48.547 45.043 1.00 34.44 222 GLY A N 1
ATOM 1656 C CA . GLY A 1 222 ? -42.377 -49.043 46.367 1.00 34.44 222 GLY A CA 1
ATOM 1657 C C . GLY A 1 222 ? -41.598 -48.602 47.616 1.00 34.44 222 GLY A C 1
ATOM 1658 O O . GLY A 1 222 ? -40.411 -48.859 47.742 1.00 34.44 222 GLY A O 1
ATOM 1659 N N . VAL A 1 223 ? -42.393 -48.167 48.610 1.00 35.78 223 VAL A N 1
ATOM 1660 C CA . VAL A 1 223 ? -42.137 -48.182 50.072 1.00 35.78 223 VAL A CA 1
ATOM 1661 C C . VAL A 1 223 ? -41.210 -47.061 50.579 1.00 35.78 223 VAL A C 1
ATOM 1663 O O . VAL A 1 223 ? -40.084 -46.942 50.136 1.00 35.78 223 VAL A O 1
ATOM 1666 N N . GLY A 1 224 ? -41.539 -46.185 51.532 1.00 31.92 224 GLY A N 1
ATOM 166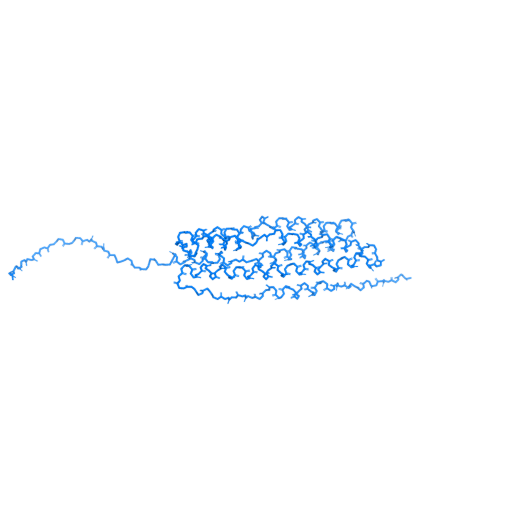7 C CA . GLY A 1 224 ? -42.686 -45.988 52.415 1.00 31.92 224 GLY A CA 1
ATOM 1668 C C . GLY A 1 224 ? -42.260 -45.035 53.555 1.00 31.92 224 GLY A C 1
ATOM 1669 O O . GLY A 1 224 ? -41.224 -45.256 54.162 1.00 31.92 224 GLY A O 1
ATOM 1670 N N . ILE A 1 225 ? -43.051 -43.976 53.775 1.00 37.25 225 ILE A N 1
ATOM 1671 C CA . ILE A 1 225 ? -43.382 -43.256 55.031 1.00 37.25 225 ILE A CA 1
ATOM 1672 C C . ILE A 1 225 ? -42.269 -42.976 56.074 1.00 37.25 225 ILE A C 1
ATOM 1674 O O . ILE A 1 225 ? -41.784 -43.897 56.716 1.00 37.25 225 ILE A O 1
ATOM 1678 N N . ALA A 1 226 ? -42.057 -41.688 56.407 1.00 30.86 226 ALA A N 1
ATOM 1679 C CA . ALA A 1 226 ? -42.400 -41.125 57.733 1.00 30.86 226 ALA A CA 1
ATOM 1680 C C . ALA A 1 226 ? -42.224 -39.593 57.807 1.00 30.86 226 ALA A C 1
ATOM 1682 O O . ALA A 1 226 ? -41.135 -39.060 57.619 1.00 30.86 226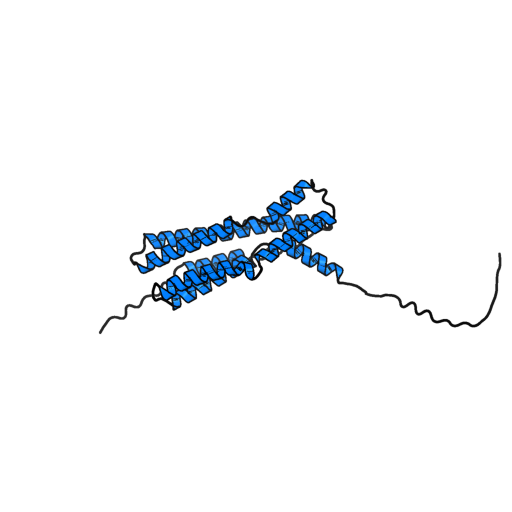 ALA A O 1
ATOM 1683 N N . MET A 1 227 ? -43.329 -38.911 58.127 1.00 34.72 227 MET A N 1
ATOM 1684 C CA . MET A 1 227 ? -43.369 -37.586 58.754 1.00 34.72 227 MET A CA 1
ATOM 1685 C C . MET A 1 227 ? 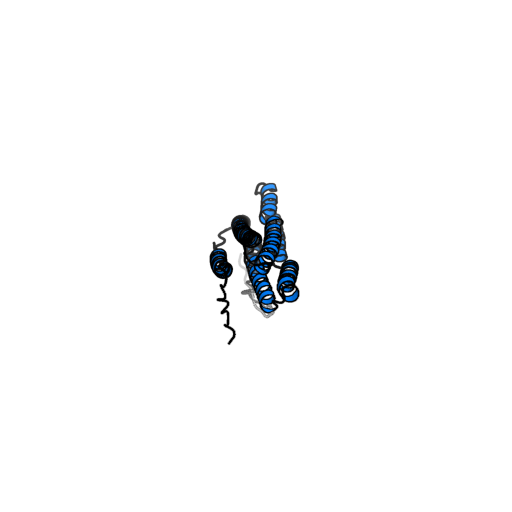-42.771 -37.647 60.162 1.00 34.72 227 MET A C 1
ATOM 1687 O O . MET A 1 227 ? -43.049 -38.612 60.866 1.00 34.72 227 MET A O 1
ATOM 1691 N N . THR A 1 228 ? -42.167 -36.549 60.619 1.00 41.56 228 THR A N 1
ATOM 1692 C CA . THR A 1 228 ? -42.491 -35.941 61.925 1.00 41.56 228 THR A CA 1
ATOM 1693 C C . THR A 1 228 ? -42.114 -34.457 61.915 1.00 41.56 228 THR A C 1
ATOM 1695 O O . THR A 1 228 ? -40.963 -34.141 61.632 1.00 41.56 228 THR A O 1
ATOM 1698 N N . TRP A 1 229 ? -43.136 -33.636 62.189 1.00 45.81 229 TRP A N 1
ATOM 1699 C CA . TRP A 1 229 ? -43.223 -32.244 62.671 1.00 45.81 229 TRP A CA 1
ATOM 1700 C C . TRP A 1 229 ? -42.019 -31.305 62.555 1.00 45.81 229 TRP A C 1
ATOM 1702 O O . TRP A 1 229 ? -41.003 -31.542 63.240 1.00 45.81 229 TRP A O 1
#